Protein AF-A0A0M8Y2G3-F1 (afdb_monomer)

Nearest PDB structures (foldseek):
  7zgm-assembly1_A  TM=3.597E-01  e=1.798E-01  Phocaeicola massiliensis B84634 = Timone 84634 = DSM 17679 = JCM 13223
  6f8z-assembly2_B  TM=2.957E-01  e=1.054E-01  Bacteroides thetaiotaomicron
  5fnz-assembly1_A  TM=2.278E-01  e=4.442E+00  Corynebacterium ammoniagenes
  1n9e-assembly2_C  TM=1.916E-01  e=1.993E+00  Komagataella pastoris
  3pgb-assembly1_A  TM=9.847E-02  e=1.446E+00  Aspergillus nidulans

Sequence (292 aa):
MAVFGGVLTAPPAVAEVPGSAPDEATASRYAEARGEPVLVESATTETDELTANPDGSFTFRQHAQPVRVRRGDDWVPVDLSLERRPDGSFGPKAAPLDVVFSPGGPGSADDAVARVVRGENEVGLGWGRDLPPAVVDGTSLTYPEVLPGVDLKVDVTINGFTEVLVVKTAQAGASAELERIAFRTHAENVRVYDGPGPGGDLMVRNESGTPVFSGDASSMWDSSGGDGENHTEGPADGDRRAQMGVEVGADTVTVLPDQEFLADPDTTYPVVIDPGDLTLDVGHGVMRLRSA

Mean predicted aligned error: 8.87 Å

Foldseek 3Di:
DDDDDDDDDDDPDDPQQDLEDQAPVSQQVSQLVNQAWHWHLVQDDQFWTWIQHNVRDIDIGGHPAGQWDDDPNDTDGFFLFWDQDPVRWIGGPGANWTKTADQFDPPQLPPFRIWIDDDQKIKGWGQNDGFAGWDGDTQKTWGPPPDPQKIWMWGQDNFGIFIKIWRFDLVSLPDPCQQKGKIFMDIDQKFWDFDDDPAGKIFIAGPVRHTFWIWDFKKKWAPQDDVPDDCQVHHHPPIDMDTWHWDDDRGIIMTGDDSCQSNPPPGHDGMMTGNTDGGTCPPPPPPPPPDD

Solvent-accessible surface area (backbone atoms only — not comparable to full-atom values): 15819 Å² total; per-residue (Å²): 138,86,84,84,83,79,81,81,78,77,78,78,80,76,78,77,76,63,63,55,23,73,37,64,74,56,8,36,54,36,2,49,76,69,68,42,64,8,35,17,52,74,58,47,55,44,35,34,41,34,28,21,28,46,87,74,50,72,50,78,47,79,49,99,54,72,55,31,33,76,59,88,94,43,81,40,64,57,34,51,46,54,42,77,45,96,91,53,34,32,30,45,76,30,55,83,47,53,40,43,32,50,43,45,28,91,79,33,24,84,39,53,48,35,36,34,41,56,92,83,36,32,42,30,37,17,63,66,46,58,35,42,61,50,46,80,54,65,42,32,37,35,24,60,55,69,43,79,52,23,27,40,36,37,33,58,51,82,58,32,45,42,55,35,36,40,29,54,36,62,77,33,46,70,37,76,70,51,57,57,40,61,33,30,53,36,63,38,69,41,48,78,42,82,33,93,52,94,59,56,13,38,29,27,23,34,87,87,66,46,69,49,27,36,23,51,52,26,35,32,29,31,55,66,23,42,91,90,61,69,56,88,84,44,78,43,70,72,31,53,73,48,75,28,49,65,47,82,55,99,55,32,43,29,38,29,53,51,62,68,60,43,67,36,89,87,56,33,62,44,31,37,41,30,71,40,42,60,34,53,48,73,75,75,75,76,77,73,77,75,76,129

Secondary structure (DSSP, 8-state):
--------PPPPPPPPPPSEESSHHHHHHHHHHHTS-EEEGGG--SSEEEEE-TTS-EEEEE-SS--EEEETTEEEE-EEEEEE-TTS-EEEEE-SSEEEE----TTGGGSEEEEEEETTEEEEEE-SSPPPPPEEETTEEEEEEEETTEEEEEEEETTEEEEEEEE-SHHHHT-GGGS-EEEEEEEESEEEEE-SSTT--EEEEETTS-EEEEEPPPEEE-SSSSTT--GGGSPPTT--EEEPEEEE-SSEEEEE--HHHHH-TTPPSSEEEE----EE------------

pLDDT: mean 85.93, std 16.96, range [25.83, 98.62]

Radius of gyration: 25.85 Å; Cα contacts (8 Å, |Δi|>4): 671; chains: 1; bounding box: 77×78×64 Å

Structure (mmCIF, N/CA/C/O backbone):
data_AF-A0A0M8Y2G3-F1
#
_entry.id   AF-A0A0M8Y2G3-F1
#
loop_
_atom_site.group_PDB
_atom_site.id
_atom_site.type_symbol
_atom_site.label_atom_id
_atom_site.label_alt_id
_atom_site.label_comp_id
_atom_site.label_asym_id
_atom_site.label_entity_id
_atom_site.label_seq_id
_atom_site.pdbx_PDB_ins_code
_atom_site.Cartn_x
_atom_site.Cartn_y
_atom_site.Cartn_z
_atom_site.occupancy
_atom_site.B_iso_or_equiv
_atom_site.auth_seq_id
_atom_site.auth_comp_id
_atom_site.auth_asym_id
_atom_site.auth_atom_id
_atom_site.pdbx_PDB_model_num
ATOM 1 N N . MET A 1 1 ? 50.658 -54.592 -37.976 1.00 42.81 1 MET A N 1
ATOM 2 C CA . MET A 1 1 ? 49.437 -53.829 -38.308 1.00 42.81 1 MET A CA 1
ATOM 3 C C . MET A 1 1 ? 49.273 -52.749 -37.256 1.00 42.81 1 MET A C 1
ATOM 5 O O . MET A 1 1 ? 49.019 -53.090 -36.112 1.00 42.81 1 MET A O 1
ATOM 9 N N . ALA A 1 2 ? 49.521 -51.487 -37.606 1.00 42.47 2 ALA A N 1
ATOM 10 C CA . ALA A 1 2 ? 49.304 -50.353 -36.711 1.00 42.47 2 ALA A CA 1
ATOM 11 C C . ALA A 1 2 ? 47.920 -49.762 -37.007 1.00 42.47 2 ALA A C 1
ATOM 13 O O . ALA A 1 2 ? 47.621 -49.444 -38.157 1.00 42.47 2 ALA A O 1
ATOM 14 N N . VAL A 1 3 ? 47.079 -49.681 -35.979 1.00 43.31 3 VAL A N 1
ATOM 15 C CA . VAL A 1 3 ? 45.737 -49.095 -36.037 1.00 43.31 3 VAL A CA 1
ATOM 16 C C . VAL A 1 3 ? 45.876 -47.606 -35.723 1.00 43.31 3 VAL A C 1
ATOM 18 O O . VAL A 1 3 ? 46.328 -47.250 -34.638 1.00 43.31 3 VAL A O 1
ATOM 21 N N . PHE A 1 4 ? 45.516 -46.738 -36.669 1.00 45.66 4 PHE A N 1
ATOM 22 C CA . PHE A 1 4 ? 45.381 -45.301 -36.426 1.00 45.66 4 PHE A CA 1
ATOM 23 C C . PHE A 1 4 ? 44.022 -45.037 -35.769 1.00 45.66 4 PHE A C 1
ATOM 25 O O . PHE A 1 4 ? 42.982 -45.183 -36.407 1.00 45.66 4 PHE A O 1
ATOM 32 N N . GLY A 1 5 ? 44.032 -44.663 -34.489 1.00 45.72 5 GLY A N 1
ATOM 33 C CA . GLY A 1 5 ? 42.861 -44.135 -33.792 1.00 45.72 5 GLY A CA 1
ATOM 34 C C . GLY A 1 5 ? 42.678 -42.659 -34.132 1.00 45.72 5 GLY A C 1
ATOM 35 O O . GLY A 1 5 ? 43.422 -41.816 -33.637 1.00 45.72 5 GLY A O 1
ATOM 36 N N . GLY A 1 6 ? 41.714 -42.349 -34.998 1.00 49.00 6 GLY A N 1
ATOM 37 C CA . GLY A 1 6 ? 41.283 -40.976 -35.248 1.00 49.00 6 GLY A CA 1
ATOM 38 C C . GLY A 1 6 ? 40.447 -40.468 -34.076 1.00 49.00 6 GLY A C 1
ATOM 39 O O . GLY A 1 6 ? 39.395 -41.027 -33.779 1.00 49.00 6 GLY A O 1
ATOM 40 N N . VAL A 1 7 ? 40.914 -39.413 -33.411 1.00 52.84 7 VAL A N 1
ATOM 41 C CA . VAL A 1 7 ? 40.112 -38.661 -32.442 1.00 52.84 7 VAL A CA 1
ATOM 42 C C . VAL A 1 7 ? 39.138 -37.792 -33.235 1.00 52.84 7 VAL A C 1
ATOM 44 O O . VAL A 1 7 ? 39.554 -36.869 -33.931 1.00 52.84 7 VAL A O 1
ATOM 47 N N . LEU A 1 8 ? 37.845 -38.104 -33.157 1.00 50.03 8 LEU A N 1
ATOM 48 C CA . LEU A 1 8 ? 36.783 -37.217 -33.627 1.00 50.03 8 LEU A CA 1
ATOM 49 C C . LEU A 1 8 ? 36.603 -36.107 -32.588 1.00 50.03 8 LEU A C 1
ATOM 51 O O . LEU A 1 8 ? 36.075 -36.345 -31.505 1.00 50.03 8 LEU A O 1
ATOM 55 N N . THR A 1 9 ? 37.059 -34.897 -32.900 1.00 51.81 9 THR A N 1
ATOM 56 C CA . THR A 1 9 ? 36.700 -33.693 -32.144 1.00 51.81 9 THR A CA 1
ATOM 57 C C . THR A 1 9 ? 35.274 -33.289 -32.501 1.00 51.81 9 THR A C 1
ATOM 59 O O . THR A 1 9 ? 34.980 -33.053 -33.674 1.00 51.81 9 THR A O 1
ATOM 62 N N . ALA A 1 10 ? 34.393 -33.217 -31.502 1.00 51.69 10 ALA A N 1
ATOM 63 C CA . ALA A 1 10 ? 33.054 -32.661 -31.667 1.00 51.69 10 ALA A CA 1
ATOM 64 C C . ALA A 1 10 ? 33.145 -31.190 -32.130 1.00 51.69 10 ALA A C 1
ATOM 66 O O . ALA A 1 10 ? 34.036 -30.472 -31.662 1.00 51.69 10 ALA A O 1
ATOM 67 N N . PRO A 1 11 ? 32.270 -30.731 -33.044 1.00 54.91 11 PRO A N 1
ATOM 68 C CA . PRO A 1 11 ? 32.239 -29.329 -33.443 1.00 54.91 11 PRO A CA 1
ATOM 69 C C . PRO A 1 11 ? 31.910 -28.442 -32.229 1.00 54.91 11 PRO A C 1
ATOM 71 O O . PRO A 1 11 ? 31.131 -28.862 -31.369 1.00 54.91 11 PRO A O 1
ATOM 74 N N . PRO A 1 12 ? 32.495 -27.234 -32.131 1.00 52.81 12 PRO A N 1
ATOM 75 C CA . PRO A 1 12 ? 32.154 -26.299 -31.067 1.00 52.81 12 PRO A CA 1
ATOM 76 C C . PRO A 1 12 ? 30.659 -25.972 -31.140 1.00 52.81 12 PRO A C 1
ATOM 78 O O . PRO A 1 12 ? 30.129 -25.744 -32.229 1.00 52.81 12 PRO A O 1
ATOM 81 N N . ALA A 1 13 ? 29.984 -25.963 -29.988 1.00 55.88 13 ALA A N 1
ATOM 82 C CA . ALA A 1 13 ? 28.615 -25.474 -29.892 1.00 55.88 13 ALA A CA 1
ATOM 83 C C . ALA A 1 13 ? 28.573 -24.046 -30.456 1.00 55.88 13 ALA A C 1
ATOM 85 O O . ALA A 1 13 ? 29.345 -23.186 -30.028 1.00 55.88 13 ALA A O 1
ATOM 86 N N . VAL A 1 14 ? 27.726 -23.816 -31.461 1.00 56.75 14 VAL A N 1
ATOM 87 C CA . VAL A 1 14 ? 27.484 -22.473 -31.990 1.00 56.75 14 VAL A CA 1
ATOM 88 C C . VAL A 1 14 ? 26.893 -21.667 -30.839 1.00 56.75 14 VAL A C 1
ATOM 90 O O . VAL A 1 14 ? 25.877 -22.073 -30.281 1.00 56.75 14 VAL A O 1
ATOM 93 N N . ALA A 1 15 ? 27.563 -20.587 -30.437 1.00 66.25 15 ALA A N 1
ATOM 94 C CA . ALA A 1 15 ? 27.030 -19.697 -29.415 1.00 66.25 15 ALA A CA 1
ATOM 95 C C . ALA A 1 15 ? 25.673 -19.173 -29.900 1.00 66.25 15 ALA A C 1
ATOM 97 O O . ALA A 1 15 ? 25.590 -18.615 -30.997 1.00 66.25 15 ALA A O 1
ATOM 98 N N . GLU A 1 16 ? 24.618 -19.407 -29.121 1.00 82.81 16 GLU A N 1
ATOM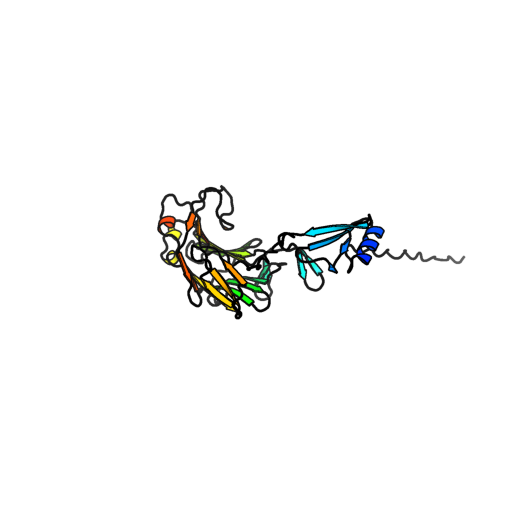 99 C CA . GLU A 1 16 ? 23.290 -18.902 -29.452 1.00 82.81 16 GLU A CA 1
ATOM 100 C C . GLU A 1 16 ? 23.331 -17.375 -29.526 1.00 82.81 16 GLU A C 1
ATOM 102 O O . GLU A 1 16 ? 23.923 -16.706 -28.674 1.00 82.81 16 GLU A O 1
ATOM 107 N N . VAL A 1 17 ? 22.727 -16.822 -30.579 1.00 85.50 17 VAL A N 1
ATOM 108 C CA . VAL A 1 17 ? 22.584 -15.374 -30.724 1.00 85.50 17 VAL A CA 1
ATOM 109 C C . VAL A 1 17 ? 21.726 -14.869 -29.553 1.00 85.50 17 VAL A C 1
ATOM 111 O O . VAL A 1 17 ? 20.658 -15.439 -29.316 1.00 85.50 17 VAL A O 1
ATOM 114 N N . PRO A 1 18 ? 22.150 -13.832 -28.807 1.00 89.69 18 PRO A N 1
ATOM 115 C CA . PRO A 1 18 ? 21.387 -13.311 -27.672 1.00 89.69 18 PRO A CA 1
ATOM 116 C C . PRO A 1 18 ? 19.985 -12.801 -28.042 1.00 89.69 18 PRO A C 1
ATOM 118 O O . PRO A 1 18 ? 19.733 -12.381 -29.174 1.00 89.69 18 PRO A O 1
ATOM 121 N N . GLY A 1 19 ? 19.057 -12.858 -27.080 1.00 91.00 19 GLY A N 1
ATOM 122 C CA . GLY A 1 19 ? 17.691 -12.314 -27.201 1.00 91.00 19 GLY A CA 1
ATOM 123 C C . GLY A 1 19 ? 17.586 -10.817 -26.890 1.00 91.00 19 GLY A C 1
ATOM 124 O O . GLY A 1 19 ? 16.531 -10.218 -27.083 1.00 91.00 19 GLY A O 1
ATOM 125 N N . SER A 1 20 ? 18.683 -10.210 -26.443 1.00 92.56 20 SER A N 1
ATOM 126 C CA . SER A 1 20 ? 18.829 -8.779 -26.196 1.00 92.56 20 SER A CA 1
ATOM 127 C C . SER A 1 20 ? 20.150 -8.266 -26.772 1.00 92.56 20 SER A C 1
ATOM 129 O O . SER A 1 20 ? 21.079 -9.037 -27.035 1.00 92.56 20 SER A O 1
ATOM 131 N N . ALA A 1 21 ? 20.228 -6.962 -27.019 1.00 94.06 21 ALA A N 1
ATOM 132 C CA . ALA A 1 21 ? 21.428 -6.302 -27.511 1.00 94.06 21 ALA A CA 1
ATOM 133 C C . ALA A 1 21 ? 21.541 -4.871 -26.962 1.00 94.06 21 ALA A C 1
ATOM 135 O O . ALA A 1 21 ? 20.518 -4.224 -26.724 1.00 94.06 21 ALA A O 1
ATOM 136 N N . PRO A 1 22 ? 22.769 -4.334 -26.830 1.00 94.00 22 PRO A N 1
ATOM 137 C CA . PRO A 1 22 ? 22.996 -3.021 -26.225 1.00 94.00 22 PRO A CA 1
ATOM 138 C C . PRO A 1 22 ? 22.398 -1.867 -27.040 1.00 94.00 22 PRO A C 1
ATOM 140 O O . PRO A 1 22 ? 22.067 -0.823 -26.484 1.00 94.00 22 PRO A O 1
ATOM 143 N N . ASP A 1 23 ? 22.247 -2.035 -28.354 1.00 96.44 23 ASP A N 1
ATOM 144 C CA . ASP A 1 23 ? 21.808 -0.996 -29.283 1.00 96.44 23 ASP A CA 1
ATOM 145 C C . ASP A 1 23 ? 20.974 -1.569 -30.438 1.00 96.44 23 ASP A C 1
ATOM 147 O O . ASP A 1 23 ? 21.017 -2.766 -30.730 1.00 96.44 23 ASP A O 1
ATOM 151 N N . GLU A 1 24 ? 20.221 -0.692 -31.105 1.00 97.19 24 GLU A N 1
ATOM 152 C CA . GLU A 1 24 ? 19.325 -1.031 -32.218 1.00 97.19 24 GLU A CA 1
ATOM 153 C C . GLU A 1 24 ? 20.052 -1.732 -33.372 1.00 97.19 24 GLU A C 1
ATOM 155 O O . GLU A 1 24 ? 19.547 -2.703 -33.930 1.00 97.19 24 GLU A O 1
ATOM 160 N N . ALA A 1 25 ? 21.262 -1.282 -33.722 1.00 97.56 25 ALA A N 1
ATOM 161 C CA . ALA A 1 25 ? 22.009 -1.832 -34.851 1.00 97.56 25 ALA A CA 1
ATOM 162 C C . ALA A 1 25 ? 22.463 -3.276 -34.589 1.00 97.56 25 ALA A C 1
ATOM 164 O O . ALA A 1 25 ? 22.479 -4.121 -35.490 1.00 97.56 25 ALA A O 1
ATOM 165 N N . THR A 1 26 ? 22.850 -3.577 -33.354 1.00 97.38 26 THR A N 1
ATOM 166 C CA . THR A 1 26 ? 23.205 -4.928 -32.924 1.00 97.38 26 THR A CA 1
ATOM 167 C C . THR A 1 26 ? 21.957 -5.790 -32.763 1.00 97.38 26 THR A C 1
ATOM 169 O O . THR A 1 26 ? 21.965 -6.924 -33.242 1.00 97.38 26 THR A O 1
ATOM 172 N N . ALA A 1 27 ? 20.869 -5.239 -32.216 1.00 97.25 27 ALA A N 1
ATOM 173 C CA . ALA A 1 27 ? 19.586 -5.928 -32.103 1.00 97.25 27 ALA A CA 1
ATOM 174 C C . ALA A 1 27 ? 19.045 -6.368 -33.469 1.00 97.25 27 ALA A C 1
ATOM 176 O O . ALA A 1 27 ? 18.688 -7.531 -33.626 1.00 97.25 27 ALA A O 1
ATOM 177 N N . SER A 1 28 ? 19.066 -5.498 -34.484 1.00 97.94 28 SER A N 1
ATOM 178 C CA . SER A 1 28 ? 18.605 -5.842 -35.837 1.00 97.94 28 SER A CA 1
ATOM 179 C C . SER A 1 28 ? 19.418 -6.970 -36.464 1.00 97.94 28 SER A C 1
ATOM 181 O O . SER A 1 28 ? 18.845 -7.888 -37.044 1.00 97.94 28 SER A O 1
ATOM 183 N N . ARG A 1 29 ? 20.751 -6.954 -36.301 1.00 97.62 29 ARG A N 1
ATOM 184 C CA . ARG A 1 29 ? 21.612 -8.049 -36.785 1.00 97.62 29 ARG A CA 1
ATOM 185 C C . ARG A 1 29 ? 21.299 -9.365 -36.082 1.00 97.62 29 ARG A C 1
ATOM 187 O O . ARG A 1 29 ? 21.322 -10.415 -36.716 1.00 97.62 29 ARG A O 1
ATOM 194 N N . TYR A 1 30 ? 21.028 -9.320 -34.779 1.00 97.31 30 TYR A N 1
ATOM 195 C CA . TYR A 1 30 ? 20.663 -10.509 -34.016 1.00 97.31 30 TYR A CA 1
ATOM 196 C C . TYR A 1 30 ? 19.281 -11.027 -34.414 1.00 97.31 30 TYR A C 1
ATOM 198 O O . TYR A 1 30 ? 19.140 -12.230 -34.617 1.00 97.31 30 TYR A O 1
ATOM 206 N N . ALA A 1 31 ? 18.302 -10.137 -34.592 1.00 97.44 31 ALA A N 1
ATOM 207 C CA . ALA A 1 31 ? 16.944 -10.479 -35.000 1.00 97.44 31 ALA A CA 1
ATOM 208 C C . ALA A 1 31 ? 16.915 -11.129 -36.388 1.00 97.44 31 ALA A C 1
ATOM 210 O O . ALA A 1 31 ? 16.288 -12.173 -36.568 1.00 97.44 31 ALA A O 1
ATOM 211 N N . GLU A 1 32 ? 17.664 -10.574 -37.346 1.00 96.88 32 GLU A N 1
ATOM 212 C CA . GLU A 1 32 ? 17.852 -11.163 -38.675 1.00 96.88 32 GLU A CA 1
ATOM 213 C C . GLU A 1 32 ? 18.515 -12.547 -38.585 1.00 96.88 32 GLU A C 1
ATOM 215 O O . GLU A 1 32 ? 18.038 -13.507 -39.188 1.00 96.88 32 GLU A O 1
ATOM 220 N N . ALA A 1 33 ? 19.589 -12.675 -37.797 1.00 95.50 33 ALA A N 1
ATOM 221 C CA . ALA A 1 33 ? 20.337 -13.924 -37.675 1.00 95.50 33 ALA A CA 1
ATOM 222 C C . ALA A 1 33 ? 19.539 -15.053 -37.000 1.00 95.50 33 ALA A C 1
ATOM 224 O O . ALA A 1 33 ? 19.737 -16.220 -37.342 1.00 95.50 33 ALA A O 1
ATOM 225 N N . ARG A 1 34 ? 18.666 -14.722 -36.040 1.00 94.69 34 ARG A N 1
ATOM 226 C CA . ARG A 1 34 ? 17.892 -15.708 -35.268 1.00 94.69 34 ARG A CA 1
ATOM 227 C C . ARG A 1 34 ? 16.478 -15.950 -35.809 1.00 94.69 34 ARG A C 1
ATOM 229 O O . ARG A 1 34 ? 15.900 -16.988 -35.512 1.00 94.69 34 ARG A O 1
ATOM 236 N N . GLY A 1 35 ? 15.918 -15.022 -36.587 1.00 95.81 35 GLY A N 1
ATOM 237 C CA . GLY A 1 35 ? 14.537 -15.111 -37.077 1.00 95.81 35 GLY A CA 1
ATOM 238 C C . GLY A 1 35 ? 13.465 -14.837 -36.012 1.00 95.81 35 GLY A C 1
ATOM 239 O O . GLY A 1 35 ? 12.309 -15.202 -36.204 1.00 95.81 35 GLY A O 1
ATOM 240 N N . GLU A 1 36 ? 13.824 -14.177 -34.910 1.00 97.00 36 GLU A N 1
ATOM 241 C CA . GLU A 1 36 ? 12.939 -13.815 -33.794 1.00 97.00 36 GLU A CA 1
ATOM 242 C C . GLU A 1 36 ? 13.227 -12.374 -33.332 1.00 97.00 36 GLU A C 1
ATOM 244 O O . GLU A 1 36 ? 14.339 -11.887 -33.551 1.00 97.00 36 GLU A O 1
ATOM 249 N N . PRO A 1 37 ? 12.270 -11.685 -32.682 1.00 97.19 37 PRO A N 1
ATOM 250 C CA . PRO A 1 37 ? 12.501 -10.349 -32.141 1.00 97.19 37 PRO A CA 1
ATOM 251 C C . PRO A 1 37 ? 13.623 -10.303 -31.093 1.00 97.19 37 PRO A C 1
ATOM 253 O O . PRO A 1 37 ? 13.778 -11.230 -30.299 1.00 97.19 37 PRO A O 1
ATOM 256 N N . VAL A 1 38 ? 14.374 -9.199 -31.063 1.00 97.25 38 VAL A N 1
ATOM 257 C CA . VAL A 1 38 ? 15.476 -8.965 -30.112 1.00 97.25 38 VAL A CA 1
ATOM 258 C C . VAL A 1 38 ? 15.271 -7.649 -29.375 1.00 97.25 38 VAL A C 1
ATOM 260 O O . VAL A 1 38 ? 15.036 -6.617 -30.002 1.00 97.25 38 VAL A O 1
ATOM 263 N N . LEU A 1 39 ? 15.382 -7.677 -28.047 1.00 95.06 39 LEU A N 1
ATOM 264 C CA . LEU A 1 39 ? 15.240 -6.502 -27.186 1.00 95.06 39 LEU A CA 1
ATOM 265 C C . LEU A 1 39 ? 16.415 -5.526 -27.355 1.00 95.06 39 LEU A C 1
ATOM 267 O O . LEU A 1 39 ? 17.576 -5.934 -27.362 1.00 95.06 39 LEU A O 1
ATOM 271 N N . VAL A 1 40 ? 16.114 -4.230 -27.427 1.00 96.69 40 VAL A N 1
ATOM 272 C CA . VAL A 1 40 ? 17.102 -3.145 -27.417 1.00 96.69 40 VAL A CA 1
ATOM 273 C C . VAL A 1 40 ? 17.271 -2.633 -25.986 1.00 96.69 40 VAL A C 1
ATOM 275 O O . VAL A 1 40 ? 16.432 -1.892 -25.471 1.00 96.69 40 VAL A O 1
ATOM 278 N N . GLU A 1 41 ? 18.369 -3.000 -25.332 1.00 92.56 41 GLU A N 1
ATOM 279 C CA . GLU A 1 41 ? 18.598 -2.719 -23.907 1.00 92.56 41 GLU A CA 1
ATOM 280 C C . GLU A 1 41 ? 18.715 -1.222 -23.612 1.00 92.56 41 GLU A C 1
ATOM 282 O O . GLU A 1 41 ? 18.143 -0.746 -22.636 1.00 92.56 41 GLU A O 1
ATOM 287 N N . SER A 1 42 ? 19.394 -0.456 -24.473 1.00 92.94 42 SER A N 1
ATOM 288 C CA . SER A 1 42 ? 19.546 0.999 -24.297 1.00 92.94 42 SER A CA 1
ATOM 289 C C . SER A 1 42 ? 18.234 1.781 -24.381 1.00 92.94 42 SER A C 1
ATOM 291 O O . SER A 1 42 ? 18.161 2.889 -23.854 1.00 92.94 42 SER A O 1
ATOM 293 N N . ALA A 1 43 ? 17.210 1.211 -25.017 1.00 92.50 43 ALA A N 1
ATOM 294 C CA . ALA A 1 43 ? 15.873 1.787 -25.126 1.00 92.50 43 ALA A CA 1
ATOM 295 C C . ALA A 1 43 ? 14.869 1.149 -24.148 1.00 92.50 43 ALA A C 1
ATOM 297 O O . ALA A 1 43 ? 13.699 1.524 -24.137 1.00 92.50 43 ALA A O 1
ATOM 298 N N . THR A 1 44 ? 15.311 0.181 -23.339 1.00 92.44 44 THR A N 1
ATOM 299 C CA . THR A 1 44 ? 14.471 -0.494 -22.350 1.00 92.44 44 THR A CA 1
ATOM 300 C C . THR A 1 44 ? 14.455 0.309 -21.054 1.00 92.44 44 THR A C 1
ATOM 302 O O . THR A 1 44 ? 15.502 0.571 -20.459 1.00 92.44 44 THR A O 1
ATOM 305 N N . THR A 1 45 ? 13.259 0.673 -20.599 1.00 93.94 45 THR A N 1
ATOM 306 C CA . THR A 1 45 ? 13.013 1.292 -19.290 1.00 93.94 45 THR A CA 1
ATOM 307 C C . THR A 1 45 ? 12.065 0.410 -18.471 1.00 93.94 45 THR A C 1
ATOM 309 O O . THR A 1 45 ? 11.687 -0.687 -18.898 1.00 93.94 45 THR A O 1
ATOM 312 N N . GLU A 1 46 ? 11.660 0.877 -17.290 1.00 93.38 46 GLU A N 1
ATOM 313 C CA . GLU A 1 46 ? 10.642 0.211 -16.467 1.00 93.38 46 GLU A CA 1
ATOM 314 C C . GLU A 1 46 ? 9.284 0.091 -17.185 1.00 93.38 46 GLU A C 1
ATOM 316 O O . GLU A 1 46 ? 8.534 -0.858 -16.941 1.00 93.38 46 GLU A O 1
ATOM 321 N N . THR A 1 47 ? 8.990 1.023 -18.100 1.00 95.38 47 THR A N 1
ATOM 322 C CA . THR A 1 47 ? 7.703 1.160 -18.802 1.00 95.38 47 THR A CA 1
ATOM 323 C C . THR A 1 47 ? 7.801 1.038 -20.317 1.00 95.38 47 THR A C 1
ATOM 325 O O . THR A 1 47 ? 6.782 0.806 -20.960 1.00 95.38 47 THR A O 1
ATOM 328 N N . ASP A 1 48 ? 8.987 1.177 -20.907 1.00 95.94 48 ASP A N 1
ATOM 329 C CA . ASP A 1 48 ? 9.172 1.210 -22.358 1.00 95.94 48 ASP A CA 1
ATOM 330 C C . ASP A 1 48 ? 10.017 0.030 -22.832 1.00 95.94 48 ASP A C 1
ATOM 332 O O . ASP A 1 48 ? 11.020 -0.337 -22.221 1.00 95.94 48 ASP A O 1
ATOM 336 N N . GLU A 1 49 ? 9.609 -0.589 -23.931 1.00 94.81 49 GLU A N 1
ATOM 337 C CA . GLU A 1 49 ? 10.294 -1.701 -24.582 1.00 94.81 49 GLU A CA 1
ATOM 338 C C . GLU A 1 49 ? 10.436 -1.404 -26.069 1.00 94.81 49 GLU A C 1
ATOM 340 O O . GLU A 1 49 ? 9.459 -1.059 -26.738 1.00 94.81 49 GLU A O 1
ATOM 345 N N . LEU A 1 50 ? 11.638 -1.593 -26.601 1.00 96.12 50 LEU A N 1
ATOM 346 C CA . LEU A 1 50 ? 11.894 -1.546 -28.032 1.00 96.12 50 LEU A CA 1
ATOM 347 C C . LEU A 1 50 ? 12.479 -2.884 -28.469 1.00 96.12 50 LEU A C 1
ATOM 349 O O . LEU A 1 50 ? 13.471 -3.345 -27.909 1.00 96.12 50 LEU A O 1
ATOM 353 N N . THR A 1 51 ? 11.879 -3.501 -29.481 1.00 97.44 51 THR A N 1
ATOM 354 C CA . THR A 1 51 ? 12.361 -4.759 -30.062 1.00 97.44 51 THR A CA 1
ATOM 355 C C . THR A 1 51 ? 12.623 -4.586 -31.552 1.00 97.44 51 THR A C 1
ATOM 357 O O . THR A 1 51 ? 11.817 -3.985 -32.264 1.00 97.44 51 THR A O 1
ATOM 360 N N . ALA A 1 52 ? 13.758 -5.099 -32.023 1.00 98.31 52 ALA A N 1
ATOM 361 C CA . ALA A 1 52 ? 14.066 -5.222 -33.442 1.00 98.31 52 ALA A CA 1
ATOM 362 C C . ALA A 1 52 ? 13.449 -6.518 -33.975 1.00 98.31 52 ALA A C 1
ATOM 364 O O . ALA A 1 52 ? 13.662 -7.583 -33.394 1.00 98.31 52 ALA A O 1
ATOM 365 N N . ASN A 1 53 ? 12.696 -6.440 -35.069 1.00 98.31 53 ASN A N 1
ATOM 366 C CA . ASN A 1 53 ? 12.050 -7.589 -35.693 1.00 98.31 53 ASN A CA 1
ATOM 367 C C . ASN A 1 53 ? 12.916 -8.149 -36.842 1.00 98.31 53 ASN A C 1
ATOM 369 O O . ASN A 1 53 ? 13.648 -7.393 -37.487 1.00 98.31 53 ASN A O 1
ATOM 373 N N . PRO A 1 54 ? 12.806 -9.451 -37.172 1.00 97.62 54 PRO A N 1
ATOM 374 C CA . PRO A 1 54 ? 13.590 -10.069 -38.252 1.00 97.62 54 PRO A CA 1
ATOM 375 C C . PRO A 1 54 ? 13.346 -9.481 -39.647 1.00 97.62 54 PRO A C 1
ATOM 377 O O . PRO A 1 54 ? 14.173 -9.643 -40.538 1.00 97.62 54 PRO A O 1
ATOM 380 N N . ASP A 1 55 ? 12.207 -8.815 -39.855 1.00 96.75 55 ASP A N 1
ATOM 381 C CA . ASP A 1 55 ? 11.845 -8.156 -41.114 1.00 96.75 55 ASP A CA 1
ATOM 382 C C . ASP A 1 55 ? 12.450 -6.744 -41.264 1.00 96.75 55 ASP A C 1
ATOM 384 O O . ASP A 1 55 ? 12.185 -6.055 -42.250 1.00 96.75 55 ASP A O 1
ATOM 388 N N . GLY A 1 56 ? 13.265 -6.314 -40.294 1.00 96.50 56 GLY A N 1
ATOM 389 C CA . GLY A 1 56 ? 13.908 -5.003 -40.258 1.00 96.50 56 GLY A CA 1
ATOM 390 C C . GLY A 1 56 ? 13.039 -3.885 -39.679 1.00 96.50 56 GLY A C 1
ATOM 391 O O . GLY A 1 56 ? 13.495 -2.742 -39.614 1.00 96.50 56 GLY A O 1
ATOM 392 N N . SER A 1 57 ? 11.806 -4.179 -39.256 1.00 98.25 57 SER A N 1
ATOM 393 C CA . SER A 1 57 ? 10.972 -3.236 -38.509 1.00 98.25 57 SER A CA 1
ATOM 394 C C . SER A 1 57 ? 11.316 -3.226 -37.013 1.00 98.25 57 SER A C 1
ATOM 396 O O . SER A 1 57 ? 12.037 -4.091 -36.516 1.00 98.25 57 SER A O 1
ATOM 398 N N . PHE A 1 58 ? 10.776 -2.250 -36.282 1.00 97.94 58 PHE A N 1
ATOM 399 C CA . PHE A 1 58 ? 10.852 -2.191 -34.823 1.00 97.94 58 PHE A CA 1
ATOM 400 C C . PHE A 1 58 ? 9.453 -2.178 -34.214 1.00 97.94 58 PHE A C 1
ATOM 402 O O . PHE A 1 58 ? 8.545 -1.532 -34.745 1.00 97.94 58 PHE A O 1
ATOM 409 N N . THR A 1 59 ? 9.301 -2.835 -33.067 1.00 98.06 59 THR A N 1
ATOM 410 C CA . THR A 1 59 ? 8.095 -2.755 -32.238 1.00 98.06 59 THR A CA 1
ATOM 411 C C . THR A 1 59 ? 8.416 -1.984 -30.966 1.00 98.06 59 THR A C 1
ATOM 413 O O . THR A 1 59 ? 9.266 -2.409 -30.183 1.00 98.06 59 THR A O 1
ATOM 416 N N . PHE A 1 60 ? 7.712 -0.875 -30.745 1.00 97.00 60 PHE A N 1
ATOM 417 C CA . PHE A 1 60 ? 7.760 -0.116 -29.497 1.00 97.00 60 PHE A CA 1
ATOM 418 C C . PHE A 1 60 ? 6.516 -0.417 -28.655 1.00 97.00 60 PHE A C 1
ATOM 420 O O . PHE A 1 60 ? 5.392 -0.322 -29.157 1.00 97.00 60 PHE A O 1
ATOM 427 N N . ARG A 1 61 ? 6.706 -0.774 -27.382 1.00 96.56 61 ARG A N 1
ATOM 428 C CA . ARG A 1 61 ? 5.629 -1.010 -26.414 1.00 96.56 61 ARG A CA 1
ATOM 429 C C . ARG A 1 61 ? 5.837 -0.119 -25.199 1.00 96.56 61 ARG A C 1
ATOM 431 O O . ARG A 1 61 ? 6.905 -0.134 -24.602 1.00 96.56 61 ARG A O 1
ATOM 438 N N . GLN A 1 62 ? 4.785 0.597 -24.824 1.00 96.75 62 GLN A N 1
ATOM 439 C CA . GLN A 1 62 ? 4.744 1.425 -23.627 1.00 96.75 62 GLN A CA 1
ATOM 440 C C . GLN A 1 62 ? 3.675 0.900 -22.669 1.00 96.75 62 GLN A C 1
ATOM 442 O O . GLN A 1 62 ? 2.565 0.561 -23.087 1.00 96.75 62 GLN A O 1
ATOM 447 N N . HIS A 1 63 ? 4.023 0.834 -21.391 1.00 92.81 63 HIS A N 1
ATOM 448 C CA . HIS A 1 63 ? 3.168 0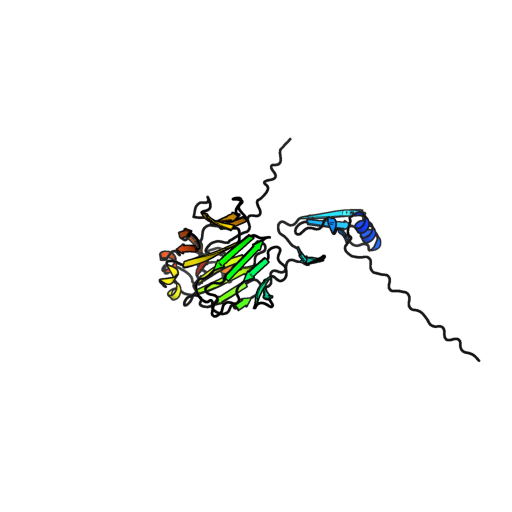.394 -20.299 1.00 92.81 63 HIS A CA 1
ATOM 449 C C . HIS A 1 63 ? 2.744 1.590 -19.440 1.00 92.81 63 HIS A C 1
ATOM 451 O O . HIS A 1 63 ? 3.507 2.535 -19.259 1.00 92.81 63 HIS A O 1
ATOM 457 N N . ALA A 1 64 ? 1.525 1.542 -18.898 1.00 91.56 64 ALA A N 1
ATOM 458 C CA . ALA A 1 64 ? 1.011 2.598 -18.021 1.00 91.56 64 ALA A CA 1
ATOM 459 C C . ALA A 1 64 ? 1.682 2.606 -16.634 1.00 91.56 64 ALA A C 1
ATOM 461 O O . ALA A 1 64 ? 1.711 3.636 -15.969 1.00 91.56 64 ALA A O 1
ATOM 462 N N . GLN A 1 65 ? 2.211 1.459 -16.209 1.00 90.88 65 GLN A N 1
ATOM 463 C CA . GLN A 1 65 ? 2.916 1.257 -14.946 1.00 90.88 65 GLN A CA 1
ATOM 464 C C . GLN A 1 65 ? 4.182 0.426 -15.199 1.00 90.88 65 GLN A C 1
ATOM 466 O O . GLN A 1 65 ? 4.245 -0.271 -16.220 1.00 90.88 65 GLN A O 1
ATOM 471 N N . PRO A 1 66 ? 5.182 0.480 -14.299 1.00 93.44 66 PRO A N 1
ATOM 472 C CA . PRO A 1 66 ? 6.360 -0.373 -14.385 1.00 93.44 66 PRO A CA 1
ATOM 473 C C . PRO A 1 66 ? 5.992 -1.855 -14.535 1.00 93.44 66 PRO A C 1
ATOM 475 O O . PRO A 1 66 ? 5.113 -2.365 -13.851 1.00 93.44 66 PRO A O 1
ATOM 478 N N . VAL A 1 67 ? 6.671 -2.571 -15.426 1.00 95.25 67 VAL A N 1
ATOM 479 C CA . VAL A 1 67 ? 6.516 -4.038 -15.563 1.00 95.25 67 VAL A CA 1
ATOM 480 C C . VAL A 1 67 ? 7.811 -4.788 -15.280 1.00 95.25 67 VAL A C 1
ATOM 482 O O . VAL A 1 67 ? 7.834 -6.016 -15.193 1.00 95.25 67 VAL A O 1
ATOM 485 N N . ARG A 1 68 ? 8.904 -4.041 -15.140 1.00 94.25 68 ARG A N 1
ATOM 486 C CA . ARG A 1 68 ? 10.243 -4.541 -14.871 1.00 94.25 68 ARG A CA 1
ATOM 487 C C . ARG A 1 68 ? 11.021 -3.526 -14.056 1.00 94.25 68 ARG A C 1
ATOM 489 O O . ARG A 1 68 ? 10.751 -2.331 -14.135 1.00 94.25 68 ARG A O 1
ATOM 496 N N . VAL A 1 69 ? 12.004 -4.015 -13.320 1.00 94.12 69 VAL A N 1
ATOM 497 C CA . VAL A 1 69 ? 12.901 -3.203 -12.500 1.00 94.12 69 VAL A CA 1
ATOM 498 C C . VAL A 1 69 ? 14.332 -3.634 -12.728 1.00 94.12 69 VAL A C 1
ATOM 500 O O . VAL A 1 69 ? 14.605 -4.784 -13.088 1.00 94.12 69 VAL A O 1
ATOM 503 N N . ARG A 1 70 ? 15.259 -2.702 -12.525 1.00 89.19 70 ARG A N 1
ATOM 504 C CA . ARG A 1 70 ? 16.677 -2.984 -12.703 1.00 89.19 70 ARG A CA 1
ATOM 505 C C . ARG A 1 70 ? 17.270 -3.564 -11.420 1.00 89.19 70 ARG A C 1
ATOM 507 O O . ARG A 1 70 ? 17.157 -2.969 -10.348 1.00 89.19 70 ARG A O 1
ATOM 514 N N . ARG A 1 71 ? 17.913 -4.728 -11.519 1.00 88.00 71 ARG A N 1
ATOM 515 C CA . ARG A 1 71 ? 18.641 -5.394 -10.430 1.00 88.00 71 ARG A CA 1
ATOM 516 C C . ARG A 1 71 ? 20.084 -5.609 -10.881 1.00 88.00 71 ARG A C 1
ATOM 518 O O . ARG A 1 71 ? 20.379 -6.523 -11.640 1.00 88.00 71 ARG A O 1
ATOM 525 N N . GLY A 1 72 ? 20.984 -4.736 -10.428 1.00 86.88 72 GLY A N 1
ATOM 526 C CA . GLY A 1 72 ? 22.338 -4.683 -10.980 1.00 86.88 72 GLY A CA 1
ATOM 527 C C . GLY A 1 72 ? 22.297 -4.261 -12.449 1.00 86.88 72 GLY A C 1
ATOM 528 O O . GLY A 1 72 ? 21.745 -3.208 -12.768 1.00 86.88 72 GLY A O 1
ATOM 529 N N . ASP A 1 73 ? 22.847 -5.089 -13.335 1.00 84.38 73 ASP A N 1
ATOM 530 C CA . ASP A 1 73 ? 22.830 -4.835 -14.779 1.00 84.38 73 ASP A CA 1
ATOM 531 C C . ASP A 1 73 ? 21.594 -5.415 -15.483 1.00 84.38 73 ASP A C 1
ATOM 533 O O . ASP A 1 73 ? 21.292 -5.001 -16.603 1.00 84.38 73 ASP A O 1
ATOM 537 N N . ASP A 1 74 ? 20.839 -6.285 -14.807 1.00 87.06 74 ASP A N 1
ATOM 538 C CA . ASP A 1 74 ? 19.742 -7.048 -15.395 1.00 87.06 74 ASP A CA 1
ATOM 539 C C . ASP A 1 74 ? 18.374 -6.386 -15.183 1.00 87.06 74 ASP A C 1
ATOM 541 O O . ASP A 1 74 ? 18.088 -5.783 -14.142 1.00 87.06 74 ASP A O 1
ATOM 545 N N . TRP A 1 75 ? 17.490 -6.557 -16.165 1.00 90.62 75 TRP A N 1
ATOM 546 C CA . TRP A 1 75 ? 16.064 -6.278 -16.027 1.00 90.62 75 TRP A CA 1
ATOM 547 C C . TRP A 1 75 ? 15.343 -7.533 -15.549 1.00 90.62 75 TRP A C 1
ATOM 549 O O . TRP A 1 75 ? 15.401 -8.574 -16.202 1.00 90.62 75 TRP A O 1
ATOM 559 N N . VAL A 1 76 ? 14.616 -7.426 -14.441 1.00 94.62 76 VAL A N 1
ATOM 560 C CA . VAL A 1 76 ? 13.761 -8.506 -13.936 1.00 94.62 76 VAL A CA 1
ATOM 561 C C . VAL A 1 76 ? 12.302 -8.056 -13.930 1.00 94.62 76 VAL A C 1
ATOM 563 O O . VAL A 1 76 ? 12.046 -6.866 -13.721 1.00 94.62 76 VAL A O 1
ATOM 566 N N . PRO A 1 77 ? 11.333 -8.959 -14.162 1.00 95.50 77 PRO A N 1
ATOM 567 C CA . PRO A 1 77 ? 9.920 -8.627 -14.017 1.00 95.50 77 PRO A CA 1
ATOM 568 C C . PRO A 1 77 ? 9.613 -8.096 -12.615 1.00 95.50 77 PRO A C 1
ATOM 570 O O . PRO A 1 77 ? 10.243 -8.511 -11.641 1.00 95.50 77 PRO A O 1
ATOM 573 N N . VAL A 1 78 ? 8.629 -7.202 -12.515 1.00 97.00 78 VAL A N 1
ATOM 574 C CA . VAL A 1 78 ? 8.056 -6.833 -11.214 1.00 97.00 78 VAL A CA 1
ATOM 575 C C . VAL A 1 78 ? 7.454 -8.088 -10.569 1.00 97.00 78 VAL A C 1
ATOM 577 O O . VAL A 1 78 ? 6.655 -8.792 -11.183 1.00 97.00 78 VAL A O 1
ATOM 580 N N . ASP A 1 79 ? 7.853 -8.356 -9.330 1.00 97.19 79 ASP A N 1
ATOM 581 C CA . ASP A 1 79 ? 7.363 -9.430 -8.470 1.00 97.19 79 ASP A CA 1
ATOM 582 C C . ASP A 1 79 ? 7.156 -8.843 -7.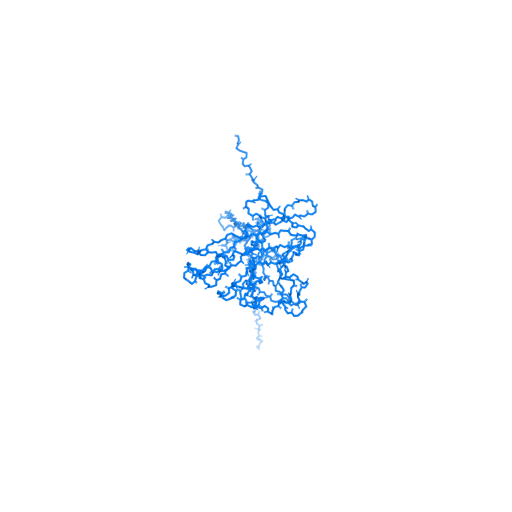072 1.00 97.19 79 ASP A C 1
ATOM 584 O O . ASP A 1 79 ? 8.096 -8.660 -6.293 1.00 97.19 79 ASP A O 1
ATOM 588 N N . LEU A 1 80 ? 5.902 -8.510 -6.779 1.00 97.38 80 LEU A N 1
ATOM 589 C CA . LEU A 1 80 ? 5.511 -7.905 -5.512 1.00 97.38 80 LEU A CA 1
ATOM 590 C C . LEU A 1 80 ? 5.335 -8.939 -4.391 1.00 97.38 80 LEU A C 1
ATOM 592 O O . LEU A 1 80 ? 5.040 -8.555 -3.265 1.00 97.38 80 LEU A O 1
ATOM 596 N N . SER A 1 81 ? 5.512 -10.242 -4.649 1.00 97.81 81 SER A N 1
ATOM 597 C CA . SER A 1 81 ? 5.388 -11.228 -3.574 1.00 97.81 81 SER A CA 1
ATOM 598 C C . SER A 1 81 ? 6.429 -10.971 -2.486 1.00 97.81 81 SER A C 1
ATOM 600 O O . SER A 1 81 ? 7.608 -10.722 -2.766 1.00 97.81 81 SER A O 1
ATOM 602 N N . LEU A 1 82 ? 5.971 -10.998 -1.237 1.00 98.25 82 LEU A N 1
ATOM 603 C CA . LEU A 1 82 ? 6.787 -10.658 -0.088 1.00 98.25 82 LEU A CA 1
ATOM 604 C C . LEU A 1 82 ? 7.738 -11.799 0.255 1.00 98.25 82 LEU A C 1
ATOM 606 O O . LEU A 1 82 ? 7.384 -12.981 0.261 1.00 98.25 82 LEU A O 1
ATOM 610 N N . GLU A 1 83 ? 8.959 -11.424 0.603 1.00 97.62 83 GLU A N 1
ATOM 611 C CA . GLU A 1 83 ? 9.951 -12.317 1.169 1.00 97.62 83 GLU A CA 1
ATOM 612 C C . GLU A 1 83 ? 10.517 -11.743 2.462 1.00 97.62 83 GLU A C 1
ATOM 614 O O . GLU A 1 83 ? 10.592 -10.529 2.664 1.00 97.62 83 GLU A O 1
ATOM 619 N N . ARG A 1 84 ? 10.925 -12.644 3.357 1.00 97.50 84 ARG A N 1
ATOM 620 C CA . ARG A 1 84 ? 11.597 -12.260 4.592 1.00 97.50 84 ARG A CA 1
ATOM 621 C C . ARG A 1 84 ? 13.074 -12.003 4.312 1.00 97.50 84 ARG A C 1
ATOM 623 O O . ARG A 1 84 ? 13.783 -12.891 3.838 1.00 97.50 84 ARG A O 1
ATOM 630 N N . ARG A 1 85 ? 13.541 -10.809 4.656 1.00 96.19 85 ARG A N 1
ATOM 631 C CA . ARG A 1 85 ? 14.921 -10.349 4.487 1.00 96.19 85 ARG A CA 1
ATOM 632 C C . ARG A 1 85 ? 15.830 -10.845 5.624 1.00 96.19 85 ARG A C 1
ATOM 634 O O . ARG A 1 85 ? 15.335 -11.291 6.665 1.00 96.19 85 ARG A O 1
ATOM 641 N N . PRO A 1 86 ? 17.169 -10.781 5.463 1.00 96.19 86 PRO A N 1
ATOM 642 C CA . PRO A 1 86 ? 18.116 -11.241 6.484 1.00 96.19 86 PRO A CA 1
ATOM 643 C C . PRO A 1 86 ? 18.021 -10.510 7.831 1.00 96.19 86 PRO A C 1
ATOM 645 O O . PRO A 1 86 ? 18.299 -11.112 8.866 1.00 96.19 86 PRO A O 1
ATOM 648 N N . ASP A 1 87 ? 17.617 -9.237 7.823 1.00 92.88 87 ASP A N 1
ATOM 649 C CA . ASP A 1 87 ? 17.363 -8.431 9.027 1.00 92.88 87 ASP A CA 1
ATOM 650 C C . ASP A 1 87 ? 16.028 -8.777 9.715 1.00 92.88 87 ASP A C 1
ATOM 652 O O . ASP A 1 87 ? 15.748 -8.317 10.818 1.00 92.88 87 ASP A O 1
ATOM 656 N N . GLY A 1 88 ? 15.227 -9.641 9.091 1.00 94.88 88 GLY A N 1
ATOM 657 C CA . GLY A 1 88 ? 13.947 -10.114 9.586 1.00 94.88 88 GLY A CA 1
ATOM 658 C C . GLY A 1 88 ? 12.739 -9.305 9.133 1.00 94.88 88 GLY A C 1
ATOM 659 O O . GLY A 1 88 ? 11.628 -9.776 9.378 1.00 94.88 88 GLY A O 1
ATOM 660 N N . SER A 1 89 ? 12.943 -8.169 8.462 1.00 96.88 89 SER A N 1
ATOM 661 C CA . SER A 1 89 ? 11.877 -7.410 7.804 1.00 96.88 89 SER A CA 1
ATOM 662 C C . SER A 1 89 ? 11.308 -8.166 6.602 1.00 96.88 89 SER A C 1
ATOM 664 O O . SER A 1 89 ? 11.880 -9.160 6.144 1.00 96.88 89 SER A O 1
ATOM 666 N N . PHE A 1 90 ? 10.178 -7.703 6.082 1.00 98.19 90 PHE A N 1
ATOM 667 C CA . PHE A 1 90 ? 9.609 -8.196 4.832 1.00 98.19 90 PHE A CA 1
ATOM 668 C C . PHE A 1 90 ? 9.679 -7.120 3.753 1.00 98.19 90 PHE A C 1
ATOM 670 O O . PHE A 1 90 ? 9.582 -5.931 4.044 1.00 98.19 90 PHE A O 1
ATOM 677 N N . GLY A 1 91 ? 9.820 -7.538 2.501 1.00 97.38 91 GLY A N 1
ATOM 678 C CA . GLY A 1 91 ? 9.684 -6.649 1.351 1.00 97.38 91 GLY A CA 1
ATOM 679 C C . GLY A 1 91 ? 9.465 -7.428 0.055 1.00 97.38 91 GLY A C 1
ATOM 680 O O . GLY A 1 91 ? 9.616 -8.653 0.051 1.00 97.38 91 GLY A O 1
ATOM 681 N N . PRO A 1 92 ? 9.097 -6.747 -1.040 1.00 97.38 92 PRO A N 1
ATOM 682 C CA . PRO A 1 92 ? 8.844 -7.388 -2.325 1.00 97.38 92 PRO A CA 1
ATOM 683 C C . PRO A 1 92 ? 10.143 -7.908 -2.954 1.00 97.38 92 PRO A C 1
ATOM 685 O O . PRO A 1 92 ? 11.191 -7.255 -2.875 1.00 97.38 92 PRO A O 1
ATOM 688 N N . LYS A 1 93 ? 10.066 -9.042 -3.658 1.00 96.56 93 LYS A N 1
ATOM 689 C CA . LYS A 1 93 ? 11.203 -9.616 -4.404 1.00 96.56 93 LYS A CA 1
ATOM 690 C C . LYS A 1 93 ? 11.745 -8.667 -5.478 1.00 96.56 93 LYS A C 1
ATOM 692 O O . LYS A 1 93 ? 12.962 -8.496 -5.621 1.00 96.56 93 LYS A O 1
ATOM 697 N N . ALA A 1 94 ? 10.856 -8.014 -6.225 1.00 96.06 94 ALA A N 1
ATOM 698 C CA . ALA A 1 94 ? 11.183 -7.078 -7.296 1.00 96.06 94 ALA A CA 1
ATOM 699 C C . ALA A 1 94 ? 10.120 -5.975 -7.427 1.00 96.06 94 ALA A C 1
ATOM 701 O O . ALA A 1 94 ? 9.081 -6.172 -8.047 1.00 96.06 94 ALA A O 1
ATOM 702 N N . ALA A 1 95 ? 10.401 -4.790 -6.884 1.00 94.38 95 ALA A N 1
ATOM 703 C CA . ALA A 1 95 ? 9.530 -3.617 -6.968 1.00 94.38 95 ALA A CA 1
ATOM 704 C C . ALA A 1 95 ? 10.328 -2.358 -7.351 1.00 94.38 95 ALA A C 1
ATOM 706 O O . ALA A 1 95 ? 11.538 -2.311 -7.083 1.00 94.38 95 ALA A O 1
ATOM 707 N N . PRO A 1 96 ? 9.685 -1.369 -8.008 1.00 91.19 96 PRO A N 1
ATOM 708 C CA . PRO A 1 96 ? 10.338 -0.119 -8.411 1.00 91.19 96 PRO A CA 1
ATOM 709 C C . PRO A 1 96 ? 10.639 0.786 -7.210 1.00 91.19 96 PRO A C 1
ATOM 711 O O . PRO A 1 96 ? 11.581 1.575 -7.246 1.00 91.19 96 PRO A O 1
ATOM 714 N N . LEU A 1 97 ? 9.867 0.643 -6.131 1.00 89.94 97 LEU A N 1
ATOM 715 C CA . LEU A 1 97 ? 10.098 1.297 -4.849 1.00 89.94 97 LEU A CA 1
ATOM 716 C C . LEU A 1 97 ? 10.534 0.264 -3.813 1.00 89.94 97 LEU A C 1
ATOM 718 O O . LEU A 1 97 ? 10.076 -0.881 -3.836 1.00 89.94 97 LEU A O 1
ATOM 722 N N . ASP A 1 98 ? 11.422 0.667 -2.905 1.00 91.75 98 ASP A N 1
ATOM 723 C CA . ASP A 1 98 ? 11.799 -0.188 -1.784 1.00 91.75 98 ASP A CA 1
ATOM 724 C C . ASP A 1 98 ? 10.767 -0.029 -0.669 1.00 91.75 98 ASP A C 1
ATOM 726 O O . ASP A 1 98 ? 10.679 1.016 -0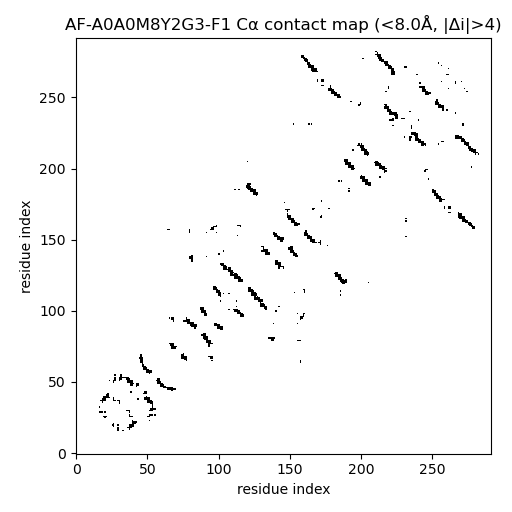.028 1.00 91.75 98 ASP A O 1
ATOM 730 N N . VAL A 1 99 ? 9.958 -1.068 -0.487 1.00 94.88 99 VAL A N 1
ATOM 731 C CA . VAL A 1 99 ? 8.933 -1.156 0.552 1.00 94.88 99 VAL A CA 1
ATOM 732 C C . VAL A 1 99 ? 9.418 -2.128 1.613 1.00 94.88 99 VAL A C 1
ATOM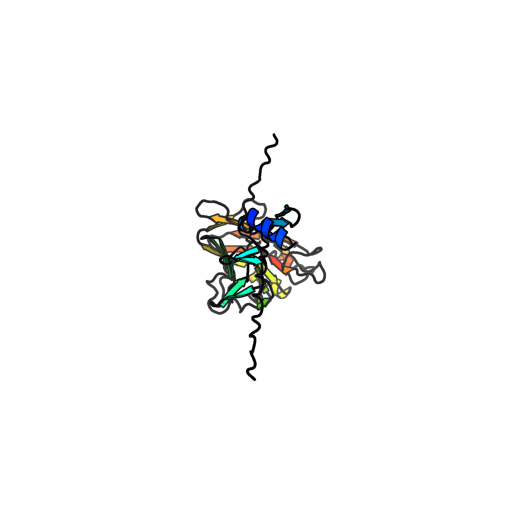 734 O O . VAL A 1 99 ? 9.874 -3.232 1.300 1.00 94.88 99 VAL A O 1
ATOM 737 N N . VAL A 1 100 ? 9.334 -1.710 2.872 1.00 96.56 100 VAL A N 1
ATOM 738 C CA . VAL A 1 100 ? 9.773 -2.504 4.017 1.00 96.56 100 VAL A CA 1
ATOM 739 C C . VAL A 1 100 ? 8.645 -2.588 5.028 1.00 96.56 100 VAL A C 1
ATOM 741 O O . VAL A 1 100 ? 8.129 -1.564 5.471 1.00 96.56 100 VAL A O 1
ATOM 744 N N . PHE A 1 101 ? 8.317 -3.809 5.432 1.00 97.62 101 PHE A N 1
ATOM 745 C CA . PHE A 1 101 ? 7.365 -4.078 6.497 1.00 97.62 101 PHE A CA 1
ATOM 746 C C . PHE A 1 101 ? 8.045 -4.699 7.716 1.00 97.62 101 PHE A C 1
ATOM 748 O O . PHE A 1 101 ? 8.955 -5.532 7.601 1.00 97.62 101 PHE A O 1
ATOM 755 N N . SER A 1 102 ? 7.574 -4.306 8.896 1.00 97.31 102 SER A N 1
ATOM 756 C CA . SER A 1 102 ? 8.000 -4.869 10.172 1.00 97.31 102 SER A CA 1
ATOM 757 C C . SER A 1 102 ? 7.574 -6.338 10.299 1.00 97.31 102 SER A C 1
ATOM 759 O O . SER A 1 102 ? 6.498 -6.723 9.850 1.00 97.31 102 SER A O 1
ATOM 761 N N . PRO A 1 103 ? 8.367 -7.209 10.942 1.00 96.19 103 PRO A N 1
ATOM 762 C CA . PRO A 1 103 ? 7.877 -8.532 11.321 1.00 96.19 103 PRO A CA 1
ATOM 763 C C . PRO A 1 103 ? 6.893 -8.497 12.504 1.00 96.19 103 PRO A C 1
ATOM 765 O O . PRO A 1 103 ? 6.304 -9.530 12.836 1.00 96.19 103 PRO A O 1
ATOM 768 N N . GLY A 1 104 ? 6.747 -7.340 13.159 1.00 95.88 104 GLY A N 1
ATOM 769 C CA . GLY A 1 104 ? 6.108 -7.204 14.461 1.00 95.88 104 GLY A CA 1
ATOM 770 C C . GLY A 1 104 ? 6.913 -7.867 15.583 1.00 95.88 104 GLY A C 1
ATOM 771 O O . GLY A 1 104 ? 8.091 -8.200 15.436 1.00 95.88 104 GLY A O 1
ATOM 772 N N . GLY A 1 105 ? 6.262 -8.078 16.723 1.00 94.62 105 GLY A N 1
ATOM 773 C CA . GLY A 1 105 ? 6.842 -8.663 17.929 1.00 94.62 105 GLY A CA 1
ATOM 774 C C . GLY A 1 105 ? 7.264 -7.630 18.985 1.00 94.62 105 GLY A C 1
ATOM 775 O O . GLY A 1 105 ? 7.118 -6.423 18.782 1.00 94.62 105 GLY A O 1
ATOM 776 N N . PRO A 1 106 ? 7.770 -8.097 20.142 1.00 94.12 106 PRO A N 1
ATOM 777 C CA . PRO A 1 106 ? 8.147 -7.220 21.248 1.00 94.12 106 PRO A CA 1
ATOM 778 C C . PRO A 1 106 ? 9.204 -6.181 20.853 1.00 94.12 106 PRO A C 1
ATOM 780 O O . PRO A 1 106 ? 10.230 -6.544 20.277 1.00 94.12 106 PRO A O 1
ATOM 783 N N . GLY A 1 107 ? 8.981 -4.918 21.218 1.00 91.25 107 GLY A N 1
ATOM 784 C CA . GLY A 1 107 ? 9.855 -3.785 20.899 1.00 91.25 107 GLY A CA 1
ATOM 785 C C . GLY A 1 107 ? 9.539 -3.063 19.585 1.00 91.25 107 GLY A C 1
ATOM 786 O O . GLY A 1 107 ? 10.191 -2.066 19.298 1.00 91.25 107 GLY A O 1
ATOM 787 N N . SER A 1 108 ? 8.543 -3.516 18.819 1.00 95.00 108 SER A N 1
ATOM 788 C CA . SER A 1 108 ? 8.146 -2.889 17.547 1.00 95.00 108 SER A CA 1
ATOM 789 C C . SER A 1 108 ? 7.324 -1.605 17.705 1.00 95.00 108 SER A C 1
ATOM 791 O O . SER A 1 108 ? 7.023 -0.952 16.711 1.00 95.00 108 SER A O 1
ATOM 793 N N . ALA A 1 109 ? 6.966 -1.209 18.932 1.00 93.44 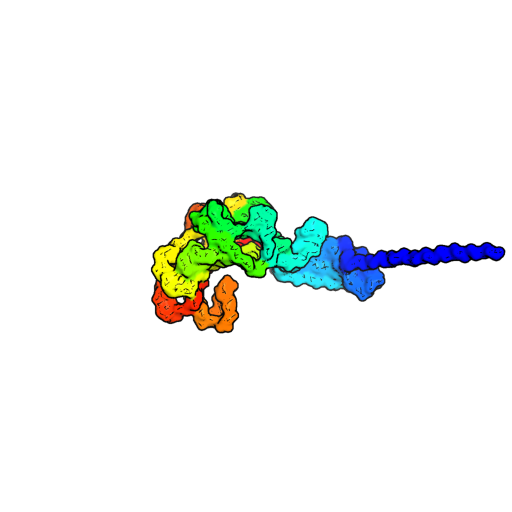109 ALA A N 1
ATOM 794 C CA . ALA A 1 109 ? 6.158 -0.014 19.187 1.00 93.44 109 ALA A CA 1
ATOM 795 C C . ALA A 1 109 ? 6.741 1.295 18.630 1.00 93.44 109 ALA A C 1
ATOM 797 O O . ALA A 1 109 ? 5.976 2.210 18.312 1.00 93.44 109 ALA A O 1
ATOM 798 N N . ASP A 1 110 ? 8.067 1.397 18.549 1.00 90.81 110 ASP A N 1
ATOM 799 C CA . ASP A 1 110 ? 8.768 2.592 18.072 1.00 90.81 110 ASP A CA 1
ATOM 800 C C . ASP A 1 110 ? 9.281 2.453 16.628 1.00 90.81 110 ASP A C 1
ATOM 802 O O . ASP A 1 110 ? 9.779 3.427 16.062 1.00 90.81 110 ASP A O 1
ATOM 806 N N . ASP A 1 111 ? 9.107 1.280 16.016 1.00 92.69 111 ASP A N 1
ATOM 807 C CA . ASP A 1 111 ? 9.473 1.022 14.626 1.00 92.69 111 ASP A CA 1
ATOM 808 C C . ASP A 1 111 ? 8.317 1.370 13.674 1.00 92.69 111 ASP A C 1
ATOM 810 O O . ASP A 1 111 ? 7.134 1.346 14.032 1.00 92.69 111 ASP A O 1
ATOM 814 N N . ALA A 1 112 ? 8.654 1.661 12.416 1.00 93.56 112 ALA A N 1
ATOM 815 C CA . ALA A 1 112 ? 7.653 1.751 11.361 1.00 93.56 112 ALA A CA 1
ATOM 816 C C . ALA A 1 112 ? 7.055 0.359 11.086 1.00 93.56 112 ALA A C 1
ATOM 818 O O . ALA A 1 112 ? 7.784 -0.619 10.915 1.00 93.56 112 ALA A O 1
ATOM 819 N N . VAL A 1 113 ? 5.726 0.273 10.998 1.00 95.56 113 VAL A N 1
ATOM 820 C CA . VAL A 1 113 ? 5.010 -0.915 10.505 1.00 95.56 113 VAL A CA 1
ATOM 821 C C . VAL A 1 113 ? 5.323 -1.133 9.033 1.00 95.56 113 VAL A C 1
ATOM 823 O O . VAL A 1 113 ? 5.594 -2.255 8.609 1.00 95.56 113 VAL A O 1
ATOM 826 N N . ALA A 1 114 ? 5.272 -0.044 8.274 1.00 94.06 114 ALA A N 1
ATOM 827 C CA . ALA A 1 114 ? 5.466 0.005 6.842 1.00 94.06 114 ALA A CA 1
ATOM 828 C C . ALA A 1 114 ? 6.202 1.289 6.493 1.00 94.06 114 ALA A C 1
ATOM 830 O O . ALA A 1 114 ? 5.885 2.348 7.035 1.00 94.06 114 ALA A O 1
ATOM 831 N N . ARG A 1 115 ? 7.176 1.201 5.592 1.00 92.81 115 ARG A N 1
ATOM 832 C CA . ARG A 1 115 ? 7.867 2.364 5.035 1.00 92.81 115 ARG A CA 1
ATOM 833 C C . ARG A 1 115 ? 8.177 2.137 3.563 1.00 92.81 115 ARG A C 1
ATOM 835 O O . ARG A 1 115 ? 8.447 1.010 3.145 1.00 92.81 115 ARG A O 1
ATOM 842 N N . VAL A 1 116 ? 8.146 3.214 2.794 1.00 91.00 116 VAL A N 1
ATOM 843 C CA . VAL A 1 116 ? 8.546 3.255 1.392 1.00 91.00 116 VAL A CA 1
ATOM 844 C C . VAL A 1 116 ? 9.708 4.228 1.236 1.00 91.00 116 VAL A C 1
ATOM 846 O O . VAL A 1 116 ? 9.681 5.352 1.744 1.00 91.00 116 VAL A O 1
ATOM 849 N N . VAL A 1 117 ? 10.740 3.785 0.524 1.00 88.19 117 VAL A N 1
ATOM 850 C CA . VAL A 1 117 ? 11.982 4.528 0.315 1.00 88.19 117 VAL A CA 1
ATOM 851 C C . VAL A 1 117 ? 12.113 4.902 -1.157 1.00 88.19 117 VAL A C 1
ATOM 853 O O . VAL A 1 117 ? 11.995 4.061 -2.054 1.00 88.19 117 VAL A O 1
ATOM 856 N N . ARG A 1 118 ? 12.412 6.180 -1.415 1.00 83.50 118 ARG A N 1
ATOM 857 C CA . ARG A 1 118 ? 12.743 6.695 -2.747 1.00 83.50 118 ARG A CA 1
ATOM 858 C C . ARG A 1 118 ? 1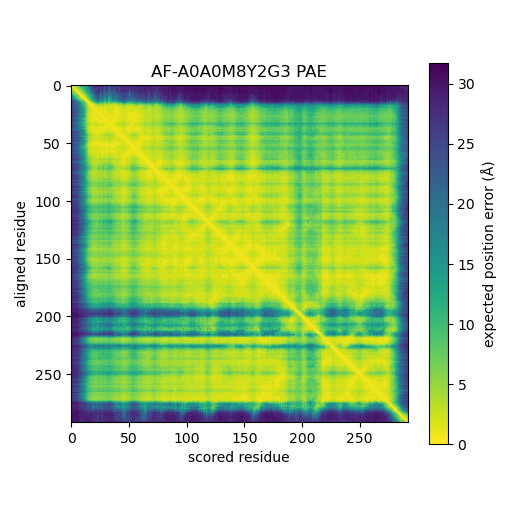3.929 7.649 -2.701 1.00 83.50 118 ARG A C 1
ATOM 860 O O . ARG A 1 118 ? 13.804 8.826 -2.346 1.00 83.50 118 ARG A O 1
ATOM 867 N N . GLY A 1 119 ? 15.075 7.156 -3.166 1.00 84.06 119 GLY A N 1
ATOM 868 C CA . GLY A 1 119 ? 16.335 7.886 -3.060 1.00 84.06 119 GLY A CA 1
ATOM 869 C C . GLY A 1 119 ? 16.685 8.078 -1.588 1.00 84.06 119 GLY A C 1
ATOM 870 O O . GLY A 1 119 ? 16.855 7.100 -0.875 1.00 84.06 119 GLY A O 1
ATOM 871 N N . GLU A 1 120 ? 16.755 9.330 -1.145 1.00 85.50 120 GLU A N 1
ATOM 872 C CA . GLU A 1 120 ? 17.022 9.692 0.256 1.00 85.50 120 GLU A CA 1
ATOM 873 C C . GLU A 1 120 ? 15.740 9.983 1.055 1.00 85.50 120 GLU A C 1
ATOM 875 O O . GLU A 1 120 ? 15.818 10.305 2.235 1.00 85.50 120 GLU A O 1
ATOM 880 N N . ASN A 1 121 ? 14.565 9.928 0.421 1.00 86.00 121 ASN A N 1
ATOM 881 C CA . ASN A 1 121 ? 13.295 10.223 1.080 1.00 86.00 121 ASN A CA 1
ATOM 882 C C . ASN A 1 121 ? 12.656 8.934 1.578 1.00 86.00 121 ASN A C 1
ATOM 884 O O . ASN A 1 121 ? 12.539 7.971 0.814 1.00 86.00 121 ASN A O 1
ATOM 888 N N . GLU A 1 122 ? 12.169 8.965 2.810 1.00 88.50 122 GLU A N 1
ATOM 889 C CA . GLU A 1 122 ? 11.456 7.850 3.412 1.00 88.50 122 GLU A CA 1
ATOM 890 C C . GLU A 1 122 ? 10.170 8.338 4.066 1.00 88.50 122 GLU A C 1
ATOM 892 O O . GLU A 1 122 ? 10.161 9.348 4.771 1.00 88.50 122 GLU A O 1
ATOM 897 N N . VAL A 1 123 ? 9.079 7.619 3.827 1.00 86.94 123 VAL A N 1
ATOM 898 C CA . VAL A 1 123 ? 7.804 7.849 4.504 1.00 86.94 123 VAL A CA 1
ATOM 899 C C . VAL A 1 123 ? 7.210 6.517 4.922 1.00 86.94 123 VAL A C 1
ATOM 901 O O . VAL A 1 123 ? 7.381 5.507 4.242 1.00 86.94 123 VAL A O 1
ATOM 904 N N . GLY A 1 124 ? 6.511 6.505 6.044 1.00 88.69 124 GLY A N 1
ATOM 905 C CA . GLY A 1 124 ? 5.878 5.305 6.545 1.00 88.69 124 GLY A CA 1
ATOM 906 C C . GLY A 1 124 ? 4.884 5.577 7.656 1.00 88.69 124 GLY A C 1
ATOM 907 O O . GLY A 1 124 ? 4.674 6.717 8.079 1.00 88.69 124 GLY A O 1
ATOM 908 N N . LEU A 1 125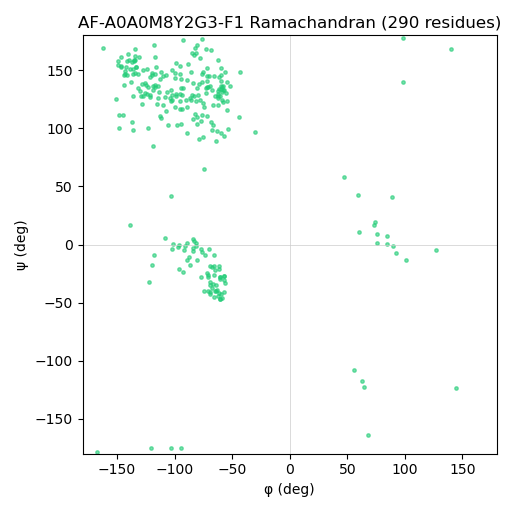 ? 4.319 4.489 8.157 1.00 88.94 125 LEU A N 1
ATOM 909 C CA . LEU A 1 125 ? 3.372 4.481 9.259 1.00 88.94 125 LEU A CA 1
ATOM 910 C C . LEU A 1 125 ? 3.936 3.643 10.413 1.00 88.94 125 LEU A C 1
ATOM 912 O O . LEU A 1 125 ? 4.617 2.640 10.204 1.00 88.94 125 LEU A O 1
ATOM 916 N N . GLY A 1 126 ? 3.638 4.040 11.640 1.00 92.12 126 GLY A N 1
ATOM 917 C CA . GLY A 1 126 ? 3.923 3.321 12.874 1.00 92.12 126 GLY A CA 1
ATOM 918 C C . GLY A 1 126 ? 2.637 3.098 13.667 1.00 92.12 126 GLY A C 1
ATOM 919 O O . GLY A 1 126 ? 1.704 3.896 13.602 1.00 92.12 126 GLY A O 1
ATOM 920 N N . TRP A 1 127 ? 2.586 2.021 14.449 1.00 93.75 127 TRP A N 1
ATOM 921 C CA . TRP A 1 127 ? 1.401 1.674 15.249 1.00 93.75 127 TRP A CA 1
ATOM 922 C C . TRP A 1 127 ? 1.451 2.243 16.672 1.00 93.75 127 TRP A C 1
ATOM 924 O O . TRP A 1 127 ? 0.436 2.437 17.335 1.00 93.75 127 TRP A O 1
ATOM 934 N N . GLY A 1 128 ? 2.656 2.517 17.173 1.00 91.62 128 GLY A N 1
ATOM 935 C CA . GLY A 1 128 ? 2.863 3.081 18.501 1.00 91.62 128 GLY A CA 1
ATOM 936 C C . GLY A 1 128 ? 2.687 2.109 19.667 1.00 91.62 128 GLY A C 1
ATOM 937 O O . GLY A 1 128 ? 2.849 2.526 20.817 1.00 91.62 128 GLY A O 1
ATOM 938 N N . ARG A 1 129 ? 2.385 0.839 19.381 1.00 93.69 129 ARG A N 1
ATOM 939 C CA . ARG A 1 129 ? 2.358 -0.300 20.306 1.00 93.69 129 ARG A CA 1
ATOM 940 C C . ARG A 1 129 ? 3.055 -1.484 19.645 1.00 93.69 129 ARG A C 1
ATOM 942 O O . ARG A 1 129 ? 3.124 -1.536 18.419 1.00 93.69 129 ARG A O 1
ATOM 949 N N . ASP A 1 130 ? 3.520 -2.432 20.451 1.00 96.31 130 ASP A N 1
ATOM 950 C CA . ASP A 1 130 ? 4.097 -3.665 19.921 1.00 96.31 130 ASP A CA 1
ATOM 951 C C . ASP A 1 130 ? 3.061 -4.392 19.065 1.00 96.31 130 ASP A C 1
ATOM 953 O O . ASP A 1 130 ? 1.950 -4.686 19.517 1.00 96.31 130 ASP A O 1
ATOM 957 N N . LEU A 1 131 ? 3.437 -4.672 17.824 1.00 97.12 131 LEU A N 1
ATOM 958 C CA . LEU A 1 131 ? 2.620 -5.437 16.905 1.00 97.12 131 LEU A CA 1
ATOM 959 C C . LEU A 1 131 ? 2.685 -6.929 17.257 1.00 97.12 131 LEU A C 1
ATOM 961 O O . LEU A 1 131 ? 3.736 -7.437 17.665 1.00 97.12 131 LEU A O 1
ATOM 965 N N . PRO A 1 132 ? 1.594 -7.673 17.047 1.00 97.56 132 PRO A N 1
ATOM 966 C CA . PRO A 1 132 ? 1.647 -9.124 17.019 1.00 97.56 132 PRO A CA 1
ATOM 967 C C . PRO A 1 132 ? 2.542 -9.591 15.854 1.00 97.56 132 PRO A C 1
ATOM 969 O O . PRO A 1 132 ? 2.767 -8.834 14.909 1.00 97.56 132 PRO A O 1
ATOM 972 N N . PRO A 1 133 ? 3.083 -10.821 15.887 1.00 95.75 133 PRO A N 1
ATOM 973 C CA . PRO A 1 133 ? 3.839 -11.353 14.758 1.00 95.75 133 PRO A CA 1
ATOM 974 C C . PRO A 1 133 ? 2.999 -11.364 13.477 1.00 95.75 133 PRO A C 1
ATOM 976 O O . PRO A 1 133 ? 1.859 -11.835 13.491 1.00 95.75 133 PRO A O 1
ATOM 979 N N . ALA A 1 134 ? 3.573 -10.876 12.381 1.00 96.62 134 ALA A N 1
ATOM 980 C CA . ALA A 1 134 ? 2.877 -10.789 11.105 1.00 96.62 134 ALA A CA 1
ATOM 981 C C . ALA A 1 134 ? 2.673 -12.166 10.446 1.00 96.62 134 ALA A C 1
ATOM 983 O O . ALA A 1 134 ? 3.542 -13.044 10.499 1.00 96.62 134 ALA A O 1
ATOM 984 N N . VAL A 1 135 ? 1.539 -12.330 9.768 1.00 97.31 135 VAL A N 1
ATOM 985 C CA . VAL A 1 135 ? 1.225 -13.457 8.884 1.00 97.31 135 VAL A CA 1
ATOM 986 C C . VAL A 1 135 ? 1.369 -12.983 7.444 1.00 97.31 135 VAL A C 1
ATOM 988 O O . VAL A 1 135 ? 0.726 -12.015 7.053 1.00 97.31 135 VAL A O 1
ATOM 991 N N . VAL A 1 136 ? 2.216 -13.655 6.667 1.00 97.25 136 VAL A N 1
ATOM 992 C CA . VAL A 1 136 ? 2.465 -13.329 5.256 1.00 97.25 136 VAL A CA 1
ATOM 993 C C . VAL A 1 136 ? 1.548 -14.123 4.337 1.00 97.25 136 VAL A C 1
ATOM 995 O O . VAL A 1 136 ? 1.418 -15.338 4.495 1.00 97.25 136 VAL A O 1
ATOM 998 N N . ASP A 1 137 ? 0.967 -13.440 3.356 1.00 96.44 137 ASP A N 1
ATOM 999 C CA . ASP A 1 137 ? 0.210 -14.053 2.270 1.00 96.44 137 ASP A CA 1
ATOM 1000 C C . ASP A 1 137 ? 0.418 -13.263 0.975 1.00 96.44 137 ASP A C 1
ATOM 1002 O O . ASP A 1 137 ? -0.005 -12.119 0.863 1.00 96.44 137 ASP A O 1
ATOM 1006 N N . GLY A 1 138 ? 1.113 -13.853 -0.001 1.00 96.25 138 GLY A N 1
ATOM 1007 C CA . GLY A 1 138 ? 1.370 -13.209 -1.291 1.00 96.25 138 GLY A CA 1
ATOM 1008 C C . GLY A 1 138 ? 2.056 -11.843 -1.163 1.00 96.25 138 GLY A C 1
ATOM 1009 O O . GLY A 1 138 ? 3.255 -11.771 -0.889 1.00 96.25 138 GLY A O 1
ATOM 1010 N N . THR A 1 139 ? 1.302 -10.776 -1.422 1.00 96.94 139 THR A N 1
ATOM 1011 C CA . THR A 1 139 ? 1.726 -9.365 -1.375 1.00 96.94 139 THR A CA 1
ATOM 1012 C C . THR A 1 139 ? 1.392 -8.677 -0.047 1.00 96.94 139 THR A C 1
ATOM 1014 O O . THR A 1 139 ? 1.700 -7.499 0.120 1.00 96.94 139 THR A O 1
ATOM 1017 N N . SER A 1 140 ? 0.776 -9.386 0.898 1.00 96.69 140 SER A N 1
ATOM 1018 C CA . SER A 1 140 ? 0.230 -8.810 2.124 1.00 96.69 140 SER A CA 1
ATOM 1019 C C . SER A 1 140 ? 0.923 -9.321 3.384 1.00 96.69 140 SER A C 1
ATOM 1021 O O . SER A 1 140 ? 1.380 -10.469 3.461 1.00 96.69 140 SER A O 1
ATOM 1023 N N . LEU A 1 141 ? 0.904 -8.490 4.424 1.00 97.75 141 LEU A N 1
ATOM 1024 C CA . LEU A 1 141 ? 1.075 -8.912 5.810 1.00 97.75 141 LEU A CA 1
ATOM 1025 C C . LEU A 1 141 ? -0.163 -8.565 6.622 1.00 97.75 141 LEU A C 1
ATOM 1027 O O . LEU A 1 141 ? -0.674 -7.451 6.554 1.00 97.75 141 LEU A O 1
ATOM 1031 N N . THR A 1 142 ? -0.593 -9.503 7.456 1.00 98.25 142 THR A N 1
ATOM 1032 C CA . THR A 1 142 ? -1.635 -9.279 8.454 1.00 98.25 142 THR A CA 1
ATOM 1033 C C . THR A 1 142 ? -1.046 -9.397 9.851 1.00 98.25 142 THR A C 1
ATOM 1035 O O . THR A 1 142 ? -0.443 -10.410 10.201 1.00 98.25 142 THR A O 1
ATOM 1038 N N . TYR A 1 143 ? -1.255 -8.371 10.665 1.00 98.31 143 TYR A N 1
ATOM 1039 C CA . TYR A 1 143 ? -0.975 -8.347 12.092 1.00 98.31 143 TYR A CA 1
ATOM 1040 C C . TYR A 1 143 ? -2.295 -8.635 12.823 1.00 98.31 143 TYR A C 1
ATOM 1042 O O . TYR A 1 143 ? -3.165 -7.760 12.882 1.00 98.31 143 TYR A O 1
ATOM 1050 N N . PRO A 1 144 ? -2.497 -9.864 13.327 1.00 98.38 144 PRO A N 1
ATOM 1051 C CA . PRO A 1 144 ? -3.784 -10.263 13.869 1.00 98.38 144 PRO A CA 1
ATOM 1052 C C . PRO A 1 144 ? -3.994 -9.725 15.281 1.00 98.38 144 PRO A C 1
ATOM 1054 O O . PRO A 1 144 ? -3.105 -9.859 16.116 1.00 98.38 144 PRO A O 1
ATOM 1057 N N . GLU A 1 145 ? -5.190 -9.231 15.587 1.00 97.62 145 GLU A N 1
ATOM 1058 C CA . GLU A 1 145 ? -5.551 -8.750 16.928 1.00 97.62 145 GLU A CA 1
ATOM 1059 C C . GLU A 1 145 ? -4.647 -7.596 17.410 1.00 97.62 145 GLU A C 1
ATOM 1061 O O . GLU A 1 145 ? -4.225 -7.557 18.569 1.00 97.62 145 GLU A O 1
ATOM 1066 N N . VAL A 1 146 ? -4.340 -6.635 16.524 1.00 97.25 146 VAL A N 1
ATOM 1067 C CA . VAL A 1 146 ? -3.664 -5.377 16.917 1.00 97.25 146 VAL A CA 1
ATOM 1068 C C . VAL A 1 146 ? -4.485 -4.582 17.931 1.00 97.25 146 VAL A C 1
ATOM 1070 O O . VAL A 1 146 ? -3.923 -3.864 18.762 1.00 97.25 146 VAL A O 1
ATOM 1073 N N . LEU A 1 147 ? -5.807 -4.756 17.876 1.00 96.69 147 LEU A N 1
ATOM 1074 C CA . LEU A 1 147 ? -6.765 -4.510 18.947 1.00 96.69 147 LEU A CA 1
ATOM 1075 C C . LEU A 1 147 ? -7.666 -5.755 19.057 1.00 96.69 147 LEU A C 1
ATOM 1077 O O . LEU A 1 147 ? -7.748 -6.529 18.100 1.00 96.69 147 LEU A O 1
ATOM 1081 N N . PRO A 1 148 ? -8.374 -5.966 20.179 1.00 97.56 148 PRO A N 1
ATOM 1082 C CA . PRO A 1 148 ? -9.300 -7.089 20.305 1.00 97.56 148 PRO A CA 1
ATOM 1083 C C . PRO A 1 148 ? -10.340 -7.129 19.169 1.00 97.56 148 PRO A C 1
ATOM 1085 O O . PRO A 1 148 ? -11.185 -6.244 19.049 1.00 97.56 148 PRO A O 1
ATOM 1088 N N . GLY A 1 149 ? -10.291 -8.177 18.344 1.00 98.31 149 GLY A N 1
ATOM 1089 C CA . GLY A 1 149 ? -11.155 -8.382 17.182 1.00 98.31 149 GLY A CA 1
ATOM 1090 C C . GLY A 1 149 ? -10.861 -7.480 15.978 1.00 98.31 149 GLY A C 1
ATOM 1091 O O . GLY A 1 149 ? -11.722 -7.374 15.102 1.00 98.31 149 GLY A O 1
ATOM 1092 N N . VAL A 1 150 ? -9.686 -6.843 15.926 1.00 98.62 150 VAL A N 1
ATOM 1093 C CA . VAL A 1 150 ? -9.256 -5.962 14.830 1.00 98.62 150 VAL A CA 1
ATOM 1094 C C . VAL A 1 150 ? -7.874 -6.376 14.341 1.00 98.62 150 VAL A C 1
ATOM 1096 O O . VAL A 1 150 ? -6.932 -6.464 15.130 1.00 98.62 150 VAL A O 1
ATOM 1099 N N . ASP A 1 151 ? -7.744 -6.587 13.036 1.00 98.56 151 ASP A N 1
ATOM 1100 C CA . ASP A 1 151 ? -6.457 -6.854 12.389 1.00 98.56 151 ASP A CA 1
ATOM 1101 C C . ASP A 1 151 ? -5.948 -5.602 11.677 1.00 98.56 151 ASP A C 1
ATOM 1103 O O . ASP A 1 151 ? -6.748 -4.813 11.184 1.00 98.56 151 ASP A O 1
ATOM 1107 N N . LEU A 1 152 ? -4.627 -5.445 11.581 1.00 97.81 152 LEU A N 1
ATOM 1108 C CA . LEU A 1 152 ? -3.994 -4.509 10.649 1.00 97.81 152 LEU A CA 1
ATOM 1109 C C . LEU A 1 152 ? -3.471 -5.311 9.467 1.00 97.81 152 LEU A C 1
ATOM 1111 O O . LEU A 1 152 ? -2.694 -6.246 9.657 1.00 97.81 152 LEU A O 1
ATOM 1115 N N . LYS A 1 153 ? -3.875 -4.952 8.255 1.00 97.31 153 LYS A N 1
ATOM 1116 C CA . LYS A 1 153 ? -3.343 -5.524 7.022 1.00 97.31 153 LYS A CA 1
ATOM 1117 C C . LYS A 1 153 ? -2.595 -4.441 6.258 1.00 97.31 153 LYS A C 1
ATOM 1119 O O . LYS A 1 153 ? -3.063 -3.311 6.185 1.00 97.31 153 LYS A O 1
ATOM 1124 N N . VAL A 1 154 ? -1.429 -4.793 5.733 1.00 95.94 154 VAL A N 1
ATOM 1125 C CA . VAL A 1 154 ? -0.657 -3.953 4.817 1.00 95.94 154 VAL A CA 1
ATOM 1126 C C . VAL A 1 154 ? -0.364 -4.736 3.548 1.00 95.94 154 VAL A C 1
ATOM 1128 O O . VAL A 1 154 ? -0.026 -5.921 3.615 1.00 95.94 154 VAL A O 1
ATOM 1131 N N . ASP A 1 155 ? -0.469 -4.075 2.404 1.00 94.75 155 ASP A N 1
ATOM 1132 C CA . ASP A 1 155 ? -0.267 -4.666 1.085 1.00 94.75 155 ASP A CA 1
ATOM 1133 C C . ASP A 1 155 ? 0.789 -3.877 0.324 1.00 94.75 155 ASP A C 1
ATOM 1135 O O . ASP A 1 155 ? 0.789 -2.650 0.338 1.00 94.75 155 ASP A O 1
ATOM 1139 N N . VAL A 1 156 ? 1.707 -4.561 -0.361 1.00 94.69 156 VAL A N 1
ATOM 1140 C CA . VAL A 1 156 ? 2.625 -3.869 -1.270 1.00 94.69 156 VAL A CA 1
ATOM 1141 C C . VAL A 1 156 ? 1.937 -3.577 -2.603 1.00 94.69 156 VAL A C 1
ATOM 1143 O O . VAL A 1 156 ? 1.316 -4.445 -3.215 1.00 94.69 156 VAL A O 1
ATOM 1146 N N . THR A 1 157 ? 2.113 -2.354 -3.095 1.00 91.25 157 THR A N 1
ATOM 1147 C CA . THR A 1 157 ? 1.680 -1.935 -4.427 1.00 91.25 157 THR A CA 1
ATOM 1148 C C . THR A 1 157 ? 2.879 -1.516 -5.262 1.00 91.25 157 THR A C 1
ATOM 1150 O O . THR A 1 157 ? 4.005 -1.376 -4.783 1.00 91.25 157 THR A O 1
ATOM 1153 N N . ILE A 1 158 ? 2.650 -1.270 -6.549 1.00 88.88 158 ILE A N 1
ATOM 1154 C CA . ILE A 1 158 ? 3.711 -0.763 -7.419 1.00 88.88 158 ILE A CA 1
ATOM 1155 C C . ILE A 1 158 ? 4.152 0.666 -7.063 1.00 88.88 158 ILE A C 1
ATOM 1157 O O . ILE A 1 158 ? 5.255 1.072 -7.420 1.00 88.88 158 ILE A O 1
ATOM 1161 N N . ASN A 1 159 ? 3.306 1.404 -6.338 1.00 84.12 159 ASN A N 1
ATOM 1162 C CA . ASN A 1 159 ? 3.518 2.802 -5.967 1.00 84.12 159 ASN A CA 1
ATOM 1163 C C . ASN A 1 159 ? 3.828 2.990 -4.472 1.00 84.12 159 ASN A C 1
ATOM 1165 O O . ASN A 1 159 ? 3.954 4.132 -4.030 1.00 84.12 159 ASN A O 1
ATOM 1169 N N . GLY A 1 160 ? 3.984 1.906 -3.707 1.00 89.62 160 GLY A N 1
ATOM 1170 C CA . GLY A 1 160 ? 4.252 1.954 -2.274 1.00 89.62 160 GLY A CA 1
ATOM 1171 C C . GLY A 1 160 ? 3.562 0.807 -1.551 1.00 89.62 160 GLY A C 1
ATOM 1172 O O . GLY A 1 160 ? 3.771 -0.359 -1.882 1.00 89.62 160 GLY A O 1
ATOM 1173 N N . PHE A 1 161 ? 2.738 1.139 -0.570 1.00 91.12 161 PHE A N 1
ATOM 1174 C CA . PHE A 1 161 ? 1.915 0.183 0.155 1.00 91.12 161 PHE A CA 1
ATOM 1175 C C . PHE A 1 161 ? 0.534 0.783 0.425 1.00 91.12 161 PHE A C 1
ATOM 1177 O O . PHE A 1 161 ? 0.365 1.994 0.298 1.00 91.12 161 PHE A O 1
ATOM 1184 N N . THR A 1 162 ? -0.419 -0.069 0.778 1.00 90.00 162 THR A N 1
ATOM 1185 C CA . THR A 1 162 ? -1.691 0.330 1.388 1.00 90.00 162 THR A CA 1
ATOM 1186 C C . THR A 1 162 ? -1.791 -0.267 2.783 1.00 90.00 162 THR A C 1
ATOM 1188 O O . THR A 1 162 ? -1.087 -1.231 3.119 1.00 90.00 162 THR A O 1
ATOM 1191 N N . GLU A 1 163 ? -2.671 0.295 3.599 1.00 91.62 163 GLU A N 1
ATOM 1192 C CA . GLU A 1 163 ? -2.960 -0.184 4.937 1.00 91.62 163 GLU A CA 1
ATOM 1193 C C . GLU A 1 163 ? -4.458 -0.144 5.210 1.00 91.62 163 GLU A C 1
ATOM 1195 O O . GLU A 1 163 ? -5.146 0.807 4.865 1.00 91.62 163 GLU A O 1
ATOM 1200 N N . VAL A 1 164 ? -4.970 -1.169 5.884 1.00 94.94 164 VAL A N 1
ATOM 1201 C CA . VAL A 1 164 ? -6.354 -1.182 6.355 1.00 94.94 164 VAL A CA 1
ATOM 1202 C C . VAL A 1 164 ? -6.459 -1.852 7.716 1.00 94.94 164 VAL A C 1
ATOM 1204 O O . VAL A 1 164 ? -5.719 -2.787 8.040 1.00 94.94 164 VAL A O 1
ATOM 1207 N N . LEU A 1 165 ? -7.426 -1.409 8.514 1.00 97.25 165 LEU A N 1
ATOM 1208 C CA . LEU A 1 165 ? -7.858 -2.119 9.710 1.00 97.25 165 LEU A CA 1
ATOM 1209 C C . LEU A 1 165 ? -9.120 -2.925 9.402 1.00 97.25 165 LEU A C 1
ATOM 1211 O O . LEU A 1 165 ? -10.101 -2.393 8.891 1.00 97.25 165 LEU A O 1
ATOM 1215 N N . VAL A 1 166 ? -9.111 -4.207 9.754 1.00 98.31 166 VAL A N 1
ATOM 1216 C CA . VAL A 1 166 ? -10.245 -5.117 9.557 1.00 98.31 166 VAL A CA 1
ATOM 1217 C C . VAL A 1 166 ? -10.906 -5.373 10.903 1.00 98.31 166 VAL A C 1
ATOM 1219 O O . VAL A 1 166 ? -10.414 -6.158 11.716 1.00 98.31 166 VAL A O 1
ATOM 1222 N N . VAL A 1 167 ? -12.041 -4.721 11.141 1.00 98.62 167 VAL A N 1
ATOM 1223 C CA . VAL A 1 167 ? -12.872 -4.924 12.329 1.00 98.62 167 VAL A CA 1
ATOM 1224 C C . VAL A 1 167 ? -13.745 -6.148 12.087 1.00 98.62 167 VAL A C 1
ATOM 1226 O O . VAL A 1 167 ? -14.626 -6.139 11.233 1.00 98.62 167 VAL A O 1
ATOM 1229 N N . LYS A 1 168 ? -13.515 -7.233 12.827 1.00 98.56 168 LYS A N 1
ATOM 1230 C CA . LYS A 1 168 ? -14.095 -8.548 12.498 1.00 98.56 168 LYS A CA 1
ATOM 1231 C C . LYS A 1 168 ? -15.563 -8.696 12.867 1.00 98.56 168 LYS A C 1
ATOM 1233 O O . LYS A 1 168 ? -16.256 -9.534 12.300 1.00 98.56 168 LYS A O 1
ATOM 1238 N N . THR A 1 169 ? -16.019 -7.972 13.887 1.00 98.38 169 THR A N 1
ATOM 1239 C CA . THR A 1 169 ? -17.346 -8.176 14.484 1.00 98.38 169 THR A CA 1
ATOM 1240 C C . THR A 1 169 ? -17.917 -6.882 15.046 1.00 98.38 169 THR A C 1
ATOM 1242 O O . THR A 1 169 ? -17.163 -6.007 15.468 1.00 98.38 169 THR A O 1
ATOM 1245 N N . ALA A 1 170 ? -19.244 -6.825 15.186 1.00 97.81 170 ALA A N 1
ATOM 1246 C CA . ALA A 1 170 ? -19.938 -5.732 15.870 1.00 97.81 170 ALA A CA 1
ATOM 1247 C C . ALA A 1 170 ? -19.450 -5.506 17.312 1.00 97.81 170 ALA A C 1
ATOM 1249 O O . ALA A 1 170 ? -19.386 -4.374 17.780 1.00 97.81 170 ALA A O 1
ATOM 1250 N N . GLN A 1 171 ? -19.044 -6.571 18.014 1.00 98.06 171 GLN A N 1
ATOM 1251 C CA . GLN A 1 171 ? -18.464 -6.455 19.355 1.00 98.06 171 GLN A CA 1
ATOM 1252 C C . GLN A 1 171 ? -17.135 -5.686 19.341 1.00 98.06 171 GLN A C 1
ATOM 1254 O O . GLN A 1 171 ? -16.882 -4.907 20.255 1.00 98.06 171 GLN A O 1
ATOM 1259 N N . ALA A 1 172 ? -16.292 -5.914 18.329 1.00 97.94 172 ALA A N 1
ATOM 1260 C CA . ALA A 1 172 ? -15.047 -5.170 18.150 1.00 97.94 172 ALA A CA 1
ATOM 1261 C C . ALA A 1 172 ? -15.325 -3.726 17.705 1.00 97.94 172 ALA A C 1
ATOM 1263 O O . ALA A 1 172 ? -14.712 -2.805 18.236 1.00 97.94 172 ALA A O 1
ATOM 1264 N N . GLY A 1 173 ? -16.308 -3.532 16.815 1.00 97.06 173 GLY A N 1
ATOM 1265 C CA . GLY A 1 173 ? -16.780 -2.219 16.357 1.00 97.06 173 GLY A CA 1
ATOM 1266 C C . GLY A 1 173 ? -17.266 -1.299 17.478 1.00 97.06 173 GLY A C 1
ATOM 1267 O O . GLY A 1 173 ? -17.156 -0.087 17.363 1.00 97.06 173 GLY A O 1
ATOM 1268 N N . ALA A 1 174 ? -17.736 -1.863 18.593 1.00 96.94 174 ALA A N 1
ATOM 1269 C CA . ALA A 1 174 ? -18.155 -1.111 19.774 1.00 96.94 174 ALA A CA 1
ATOM 1270 C C . ALA A 1 174 ? -17.004 -0.736 20.737 1.00 96.94 174 ALA A C 1
ATOM 1272 O O . ALA A 1 174 ? -17.269 -0.235 21.833 1.00 96.94 174 ALA A O 1
ATOM 1273 N N . SER A 1 175 ? -15.739 -1.024 20.399 1.00 96.38 175 SER A N 1
ATOM 1274 C CA . SER A 1 175 ? -14.604 -0.670 21.260 1.00 96.38 175 SER A CA 1
ATOM 1275 C C . SER A 1 175 ? -14.327 0.834 21.243 1.00 96.38 175 SER A C 1
ATOM 1277 O O . SER A 1 175 ? -14.180 1.435 20.183 1.00 96.38 175 SER A O 1
ATOM 1279 N N . ALA A 1 176 ? -14.110 1.418 22.425 1.00 96.12 176 ALA A N 1
ATOM 1280 C CA . ALA A 1 176 ? -13.653 2.804 22.565 1.00 96.12 176 ALA A CA 1
ATOM 1281 C C . ALA A 1 176 ? -12.274 3.054 21.914 1.00 96.12 176 ALA A C 1
ATOM 1283 O O . ALA A 1 176 ? -11.906 4.192 21.638 1.00 96.12 176 ALA A O 1
ATOM 1284 N N . GLU A 1 177 ? -11.496 1.998 21.651 1.00 95.00 177 GLU A N 1
ATOM 1285 C CA . GLU A 1 177 ? -10.216 2.090 20.936 1.00 95.00 177 GLU A CA 1
ATOM 1286 C C . GLU A 1 177 ? -10.396 2.453 19.453 1.00 95.00 177 GLU A C 1
ATOM 1288 O O . GLU A 1 177 ? -9.443 2.917 18.832 1.00 95.00 177 GLU A O 1
ATOM 1293 N N . LEU A 1 178 ? -11.604 2.280 18.901 1.00 95.88 178 LEU A N 1
ATOM 1294 C CA . LEU A 1 178 ? -11.949 2.655 17.529 1.00 95.88 178 LEU A CA 1
ATOM 1295 C C . LEU A 1 178 ? -12.531 4.067 17.411 1.00 95.88 178 LEU A C 1
ATOM 1297 O O . LEU A 1 178 ? -12.755 4.516 16.297 1.00 95.88 178 LEU A O 1
ATOM 1301 N N . GLU A 1 179 ? -12.761 4.793 18.509 1.00 94.94 179 GLU A N 1
ATOM 1302 C CA . GLU A 1 179 ? -13.230 6.189 18.433 1.00 94.94 179 GLU A CA 1
ATOM 1303 C C . GLU A 1 179 ? -12.144 7.126 17.877 1.00 94.94 179 GLU A C 1
ATOM 1305 O O . GLU A 1 179 ? -12.439 8.130 17.226 1.00 94.94 179 GLU A O 1
ATOM 1310 N N . ARG A 1 180 ? -10.875 6.804 18.156 1.00 93.81 180 ARG A N 1
ATOM 1311 C CA . ARG A 1 180 ? -9.688 7.549 17.724 1.00 93.81 180 ARG A CA 1
ATOM 1312 C C . ARG A 1 180 ? -8.518 6.605 17.521 1.00 93.81 180 ARG A C 1
ATOM 1314 O O . ARG A 1 180 ? -7.943 6.115 18.492 1.00 93.81 180 ARG A O 1
ATOM 1321 N N . ILE A 1 181 ? -8.108 6.440 16.271 1.00 92.38 181 ILE A N 1
ATOM 1322 C CA . ILE A 1 181 ? -7.000 5.560 15.907 1.00 92.38 181 ILE A CA 1
ATOM 1323 C C . ILE A 1 181 ? -5.858 6.423 15.393 1.00 92.38 181 ILE A C 1
ATOM 1325 O O . ILE A 1 181 ? -5.966 7.031 14.333 1.00 92.38 181 ILE A O 1
ATOM 1329 N N . ALA A 1 182 ? -4.779 6.503 16.168 1.00 90.06 182 ALA A N 1
ATOM 1330 C CA . ALA A 1 182 ? -3.608 7.299 15.826 1.00 90.06 182 ALA A CA 1
ATOM 1331 C C . ALA A 1 182 ? -2.508 6.414 15.234 1.00 90.06 182 ALA A C 1
ATOM 1333 O O . ALA A 1 182 ? -1.960 5.552 15.922 1.00 90.06 182 ALA A O 1
ATOM 1334 N N . PHE A 1 183 ? -2.142 6.691 13.989 1.00 89.12 183 PHE A N 1
ATOM 1335 C CA . PHE A 1 183 ? -0.959 6.150 13.337 1.00 89.12 183 PHE A CA 1
ATOM 1336 C C . PHE A 1 183 ? 0.196 7.132 13.529 1.00 89.12 183 PHE A C 1
ATOM 1338 O O . PHE A 1 183 ? 0.054 8.324 13.254 1.00 89.12 183 PHE A O 1
ATOM 1345 N N . ARG A 1 184 ? 1.349 6.660 14.014 1.00 89.81 184 ARG A N 1
ATOM 1346 C CA . ARG A 1 184 ? 2.564 7.486 14.046 1.00 89.81 184 ARG A CA 1
ATOM 1347 C C . ARG A 1 184 ? 3.068 7.658 12.619 1.00 89.81 184 ARG A C 1
ATOM 1349 O O . ARG A 1 184 ? 3.142 6.687 11.877 1.00 89.81 184 ARG A O 1
ATOM 1356 N N . THR A 1 185 ? 3.454 8.860 12.232 1.00 86.19 185 THR A N 1
ATOM 1357 C CA . THR A 1 185 ? 4.102 9.080 10.940 1.00 86.19 185 THR A CA 1
ATOM 1358 C C . THR A 1 185 ? 5.588 8.782 11.073 1.00 86.19 185 THR A C 1
ATOM 1360 O O . THR A 1 185 ? 6.257 9.346 11.942 1.00 86.19 185 THR A O 1
ATOM 1363 N N . HIS A 1 186 ? 6.118 7.944 10.192 1.00 87.38 186 HIS A N 1
ATOM 1364 C CA . HIS A 1 186 ? 7.550 7.823 9.967 1.00 87.38 186 HIS A CA 1
ATOM 1365 C C . HIS A 1 186 ? 7.926 8.713 8.778 1.00 87.38 186 HIS A C 1
ATOM 1367 O O . HIS A 1 186 ? 7.283 8.657 7.731 1.00 87.38 186 HIS A O 1
ATOM 1373 N N . ALA A 1 187 ? 8.938 9.558 8.940 1.00 86.69 187 ALA A N 1
ATOM 1374 C CA . ALA A 1 187 ? 9.381 10.457 7.886 1.00 86.69 187 ALA A CA 1
ATOM 1375 C C . ALA A 1 187 ? 10.874 10.762 8.024 1.00 86.69 187 ALA A C 1
ATOM 1377 O O . ALA A 1 187 ? 11.309 11.281 9.054 1.00 86.69 187 ALA A O 1
ATOM 1378 N N . GLU A 1 188 ? 11.634 10.522 6.958 1.00 87.06 188 GLU A N 1
ATOM 1379 C CA . GLU A 1 188 ? 13.009 10.995 6.810 1.00 87.06 188 GLU A CA 1
ATOM 1380 C C . GLU A 1 188 ? 13.117 11.871 5.558 1.00 87.06 188 GLU A C 1
ATOM 1382 O O . GLU A 1 188 ? 12.679 11.499 4.468 1.00 87.06 188 GLU A O 1
ATOM 1387 N N . ASN A 1 189 ? 13.676 13.075 5.723 1.00 83.44 189 ASN A N 1
ATOM 1388 C CA . ASN A 1 189 ? 13.827 14.105 4.678 1.00 83.44 189 ASN A CA 1
ATOM 1389 C C . ASN A 1 189 ? 12.512 14.604 4.039 1.00 83.44 189 ASN A C 1
ATOM 1391 O O . ASN A 1 189 ? 12.519 15.380 3.077 1.00 83.44 189 ASN A O 1
ATOM 1395 N N . VAL A 1 190 ? 11.373 14.231 4.623 1.00 83.62 190 VAL A N 1
ATOM 1396 C CA . VAL A 1 190 ? 10.030 14.652 4.220 1.00 83.62 190 VAL A CA 1
ATOM 1397 C C . VAL A 1 190 ? 9.193 15.067 5.426 1.00 83.62 190 VAL A C 1
ATOM 1399 O O . VAL A 1 190 ? 9.575 14.862 6.578 1.00 83.62 190 VAL A O 1
ATOM 1402 N N . ARG A 1 191 ? 8.044 15.692 5.165 1.00 80.69 191 ARG A N 1
ATOM 1403 C CA . ARG A 1 191 ? 7.030 16.028 6.170 1.00 80.69 191 ARG A CA 1
ATOM 1404 C C . ARG A 1 191 ? 5.633 15.821 5.606 1.00 80.69 191 ARG A C 1
ATOM 1406 O O . ARG A 1 191 ? 5.410 16.078 4.422 1.00 80.69 191 ARG A O 1
ATOM 1413 N N . VAL A 1 192 ? 4.715 15.404 6.469 1.00 77.38 192 VAL A N 1
ATOM 1414 C CA . VAL A 1 192 ? 3.290 15.235 6.164 1.00 77.38 192 VAL A CA 1
ATOM 1415 C C . VAL A 1 192 ? 2.551 16.549 6.441 1.00 77.38 192 VAL A C 1
ATOM 1417 O O . VAL A 1 192 ? 2.872 17.266 7.389 1.00 77.38 192 VAL A O 1
ATOM 1420 N N . TYR A 1 193 ? 1.594 16.881 5.584 1.00 73.94 193 TYR A N 1
ATOM 1421 C CA . TYR A 1 193 ? 0.770 18.084 5.624 1.00 73.94 193 TYR A CA 1
ATOM 1422 C C . TYR A 1 193 ? -0.673 17.736 5.271 1.00 73.94 193 TYR A C 1
ATOM 1424 O O . TYR A 1 193 ? -0.912 16.774 4.541 1.00 73.94 193 TYR A O 1
ATOM 1432 N N . ASP A 1 194 ? -1.602 18.600 5.673 1.00 71.88 194 ASP A N 1
ATOM 1433 C CA . ASP A 1 194 ? -2.934 18.628 5.076 1.00 71.88 194 ASP A CA 1
ATOM 1434 C C . ASP A 1 194 ? -2.838 18.971 3.578 1.00 71.88 194 ASP A C 1
ATOM 1436 O O . ASP A 1 194 ? -2.155 19.918 3.153 1.00 71.88 194 ASP A O 1
ATOM 1440 N N . GLY A 1 195 ? -3.532 18.180 2.776 1.00 65.44 195 GLY A N 1
ATOM 1441 C CA . GLY A 1 195 ? -3.740 18.350 1.351 1.00 65.44 195 GLY A CA 1
ATOM 1442 C C . GLY A 1 195 ? -4.918 19.286 1.043 1.00 65.44 195 GLY A C 1
ATOM 1443 O O . GLY A 1 195 ? -5.719 19.628 1.912 1.00 65.44 195 GLY A O 1
ATOM 1444 N N . PRO A 1 196 ? -5.019 19.772 -0.206 1.00 62.06 196 PRO A N 1
ATOM 1445 C CA . PRO A 1 196 ? -6.013 20.772 -0.590 1.00 62.06 196 PRO A CA 1
ATOM 1446 C C . PRO A 1 196 ? -7.405 20.209 -0.941 1.00 62.06 196 PRO A C 1
ATOM 1448 O O . PRO A 1 196 ? -8.284 21.008 -1.279 1.00 62.06 196 PRO A O 1
ATOM 1451 N N . GLY A 1 197 ? -7.613 18.888 -0.945 1.00 58.19 197 GLY A N 1
ATOM 1452 C CA . GLY A 1 197 ? -8.876 18.288 -1.375 1.00 58.19 197 GLY A CA 1
ATOM 1453 C C . GLY A 1 197 ? -9.976 18.247 -0.306 1.00 58.19 197 GLY A C 1
ATOM 1454 O O . GLY A 1 197 ? -9.737 18.466 0.886 1.00 58.19 197 GLY A O 1
ATOM 1455 N N . PRO A 1 198 ? -11.233 18.045 -0.738 1.00 46.94 198 PRO A N 1
ATOM 1456 C CA . PRO A 1 198 ? -12.377 17.977 0.157 1.00 46.94 198 PRO A CA 1
ATOM 1457 C C . PRO A 1 198 ? -12.348 16.671 0.962 1.00 46.94 198 PRO A C 1
ATOM 1459 O O . PRO A 1 198 ? -12.603 15.610 0.409 1.00 46.94 198 PRO A O 1
ATOM 1462 N N . GLY A 1 199 ? -12.101 16.764 2.270 1.00 53.34 199 GLY A N 1
ATOM 1463 C CA . GLY A 1 199 ? -12.117 15.602 3.173 1.00 53.34 199 GLY A CA 1
ATOM 1464 C C . GLY A 1 199 ? -10.858 15.422 4.019 1.00 53.34 199 GLY A C 1
ATOM 1465 O O . GLY A 1 199 ? -10.866 14.574 4.900 1.00 53.34 199 GLY A O 1
ATOM 1466 N N . GLY A 1 200 ? -9.827 16.250 3.818 1.00 57.38 200 GLY A N 1
ATOM 1467 C CA . GLY A 1 200 ? -8.586 16.145 4.591 1.00 57.38 200 GLY A CA 1
ATOM 1468 C C . GLY A 1 200 ? -7.564 15.201 3.965 1.00 57.38 200 GLY A C 1
ATOM 1469 O O . GLY A 1 200 ? -6.917 14.459 4.695 1.00 57.38 200 GLY A O 1
ATOM 1470 N N . ASP A 1 201 ? -7.426 15.244 2.632 1.00 68.50 201 ASP A N 1
ATOM 1471 C CA . ASP A 1 201 ? -6.346 14.579 1.893 1.00 68.50 201 ASP A CA 1
ATOM 1472 C C . ASP A 1 201 ? -5.000 14.779 2.597 1.00 68.50 201 ASP A C 1
ATOM 1474 O O . ASP A 1 201 ? -4.743 15.832 3.185 1.00 68.50 201 ASP A O 1
ATOM 1478 N N . LEU A 1 202 ? -4.099 13.812 2.483 1.00 71.31 202 LEU A N 1
ATOM 1479 C CA . LEU A 1 202 ? -2.746 13.924 3.018 1.00 71.31 202 LEU A CA 1
ATOM 1480 C C . LEU A 1 202 ? -1.778 14.300 1.904 1.00 71.31 202 LEU A C 1
ATOM 1482 O O . LEU A 1 202 ? -1.886 13.834 0.771 1.00 71.31 202 LEU A O 1
ATOM 1486 N N . MET A 1 203 ? -0.789 15.133 2.217 1.00 74.75 203 MET A N 1
ATOM 1487 C CA . MET A 1 203 ? 0.271 15.467 1.276 1.00 74.75 203 MET A CA 1
ATOM 1488 C C . MET A 1 203 ? 1.635 15.438 1.948 1.00 74.75 203 MET A C 1
ATOM 1490 O O . MET A 1 203 ? 1.875 16.111 2.945 1.00 74.75 203 MET A O 1
ATOM 1494 N N . VAL A 1 204 ? 2.572 14.706 1.362 1.00 73.12 204 VAL A N 1
ATOM 1495 C CA . VAL A 1 204 ? 3.942 14.591 1.856 1.00 73.12 204 VAL A CA 1
ATOM 1496 C C . VAL A 1 204 ? 4.844 15.431 0.972 1.00 73.12 204 VAL A C 1
ATOM 1498 O O . VAL A 1 204 ? 4.856 15.253 -0.245 1.00 73.12 204 VAL A O 1
ATOM 1501 N N . ARG A 1 205 ? 5.618 16.346 1.558 1.00 79.75 205 ARG A N 1
ATOM 1502 C CA . ARG A 1 205 ? 6.593 17.169 0.824 1.00 79.75 205 ARG A CA 1
ATOM 1503 C C . ARG A 1 205 ? 8.008 16.945 1.336 1.00 79.75 205 ARG A C 1
ATOM 1505 O O . ARG A 1 205 ? 8.210 16.756 2.532 1.00 79.75 205 ARG A O 1
ATOM 1512 N N . ASN A 1 206 ? 8.983 17.052 0.440 1.00 75.38 206 ASN A N 1
ATOM 1513 C CA . ASN A 1 206 ? 10.396 17.138 0.812 1.00 75.38 206 ASN A CA 1
ATOM 1514 C C . ASN A 1 206 ? 10.765 18.537 1.345 1.00 75.38 206 ASN A C 1
ATOM 1516 O O . ASN A 1 206 ? 9.954 19.467 1.314 1.00 75.38 206 ASN A O 1
ATOM 1520 N N . GLU A 1 207 ? 12.017 18.720 1.776 1.00 78.88 207 GLU A N 1
ATOM 1521 C CA . GLU A 1 207 ? 12.524 20.012 2.277 1.00 78.88 207 GLU A CA 1
ATOM 1522 C C . GLU A 1 207 ? 12.382 21.175 1.279 1.00 78.88 207 GLU A C 1
ATOM 1524 O O . GLU A 1 207 ? 12.251 22.332 1.678 1.00 78.88 207 GLU A O 1
ATOM 1529 N N . SER A 1 208 ? 12.362 20.880 -0.024 1.00 77.50 208 SER A N 1
ATOM 1530 C CA . SER A 1 208 ? 12.161 21.876 -1.087 1.00 77.50 208 SER A CA 1
ATOM 1531 C C . SER A 1 208 ? 10.685 22.241 -1.307 1.00 77.50 208 SER A C 1
ATOM 1533 O O . SER A 1 208 ? 10.372 23.023 -2.203 1.00 77.50 208 SER A O 1
ATOM 1535 N N . GLY A 1 209 ? 9.762 21.666 -0.528 1.00 76.12 209 GLY A N 1
ATOM 1536 C CA . GLY A 1 209 ? 8.318 21.865 -0.653 1.00 76.12 209 GLY A CA 1
ATOM 1537 C C . GLY A 1 209 ? 7.676 21.115 -1.825 1.00 76.12 209 GLY A C 1
ATOM 1538 O O . GLY A 1 209 ? 6.501 21.343 -2.121 1.00 76.12 209 GLY A O 1
ATOM 1539 N N . THR A 1 210 ? 8.425 20.234 -2.495 1.00 74.06 210 THR A N 1
ATOM 1540 C CA . THR A 1 210 ? 7.921 19.431 -3.617 1.00 74.06 210 THR A CA 1
ATOM 1541 C C . THR A 1 210 ? 7.118 18.252 -3.068 1.00 74.06 210 THR A C 1
ATOM 1543 O O . THR A 1 210 ? 7.647 17.555 -2.199 1.00 74.06 210 THR A O 1
ATOM 1546 N N . PRO A 1 211 ? 5.875 18.023 -3.533 1.00 71.31 211 PRO A N 1
ATOM 1547 C CA . PRO A 1 211 ? 5.124 16.822 -3.188 1.00 71.31 211 PRO A CA 1
ATOM 1548 C C . PRO A 1 211 ? 5.895 15.563 -3.601 1.00 71.31 211 PRO A C 1
ATOM 1550 O O . PRO A 1 211 ? 6.496 15.521 -4.674 1.00 71.31 211 PRO A O 1
ATOM 1553 N N . VAL A 1 212 ? 5.913 14.566 -2.725 1.00 60.22 212 VAL A N 1
ATOM 1554 C CA . VAL A 1 212 ? 6.557 13.263 -2.950 1.00 60.22 212 VAL A CA 1
ATOM 1555 C C . VAL A 1 212 ? 5.542 12.130 -2.811 1.00 60.22 212 VAL A C 1
ATOM 1557 O O . VAL A 1 212 ? 5.658 11.138 -3.524 1.00 60.22 212 VAL A O 1
ATOM 1560 N N . PHE A 1 213 ? 4.539 12.308 -1.942 1.00 61.75 213 PHE A N 1
ATOM 1561 C CA . PHE A 1 213 ? 3.400 11.404 -1.774 1.00 61.75 213 PHE A CA 1
ATOM 1562 C C . PHE A 1 213 ? 2.107 12.193 -1.525 1.00 61.75 213 PHE A C 1
ATOM 1564 O O . PHE A 1 213 ? 2.153 13.332 -1.047 1.00 61.75 213 PHE A O 1
ATOM 1571 N N . SER A 1 214 ? 0.967 11.572 -1.805 1.00 65.50 214 SER A N 1
ATOM 1572 C CA . SER A 1 214 ? -0.375 12.057 -1.473 1.00 65.50 214 SER A CA 1
ATOM 1573 C C . SER A 1 214 ? -1.278 10.899 -1.061 1.00 65.50 214 SER A C 1
ATOM 1575 O O . SER A 1 214 ? -1.067 9.779 -1.525 1.00 65.50 214 SER A O 1
ATOM 1577 N N . GLY A 1 215 ? -2.285 11.177 -0.235 1.00 62.59 215 GLY A N 1
ATOM 1578 C CA . GLY A 1 215 ? -3.321 10.208 0.113 1.00 62.59 215 GLY A CA 1
ATOM 1579 C C . GLY A 1 215 ? -4.723 10.794 0.099 1.00 62.59 215 GLY A C 1
ATOM 1580 O O . GLY A 1 215 ? -4.899 11.998 0.306 1.00 62.59 215 GLY A O 1
ATOM 1581 N N . ASP A 1 216 ? -5.688 9.928 -0.191 1.00 65.25 216 ASP A N 1
ATOM 1582 C CA . ASP A 1 216 ? -7.103 10.265 -0.344 1.00 65.25 216 ASP A CA 1
ATOM 1583 C C . ASP A 1 216 ? -7.821 10.388 1.014 1.00 65.25 216 ASP A C 1
ATOM 1585 O O . ASP A 1 216 ? -7.273 10.075 2.073 1.00 65.25 216 ASP A O 1
ATOM 1589 N N . ALA A 1 217 ? -9.071 10.856 0.985 1.00 58.69 217 ALA A N 1
ATOM 1590 C CA . ALA A 1 217 ? -9.918 10.962 2.169 1.00 58.69 217 ALA A CA 1
ATOM 1591 C C . ALA A 1 217 ? -10.186 9.586 2.806 1.00 58.69 217 ALA A C 1
ATOM 1593 O O . ALA A 1 217 ? -10.693 8.678 2.143 1.00 58.69 217 ALA A O 1
ATOM 1594 N N . SER A 1 218 ? -9.923 9.465 4.110 1.00 78.50 218 SER A N 1
ATOM 1595 C CA . SER A 1 218 ? -10.144 8.227 4.858 1.00 78.50 218 SER A CA 1
ATOM 1596 C C . SER A 1 218 ? -11.608 7.785 4.796 1.00 78.50 218 SER A C 1
ATOM 1598 O O . SER A 1 218 ? -12.539 8.560 5.054 1.00 78.50 218 SER A O 1
ATOM 1600 N N . SER A 1 219 ? -11.824 6.512 4.481 1.00 90.12 219 SER A N 1
ATOM 1601 C CA . SER A 1 219 ? -13.155 5.932 4.332 1.00 90.12 219 SER A CA 1
ATOM 1602 C C . SER A 1 219 ? -13.266 4.592 5.043 1.00 90.12 219 SER A C 1
ATOM 1604 O O . SER A 1 219 ? -12.279 3.968 5.420 1.00 90.12 219 SER A O 1
ATOM 1606 N N . MET A 1 220 ? -14.494 4.160 5.280 1.00 94.69 220 MET A N 1
ATOM 1607 C CA . MET A 1 220 ? -14.769 2.837 5.816 1.00 94.69 220 MET A CA 1
ATOM 1608 C C . MET A 1 220 ? -15.961 2.222 5.107 1.00 94.69 220 MET A C 1
ATOM 1610 O O . MET A 1 220 ? -16.855 2.938 4.639 1.00 94.69 220 MET A O 1
ATOM 1614 N N . TRP A 1 221 ? -15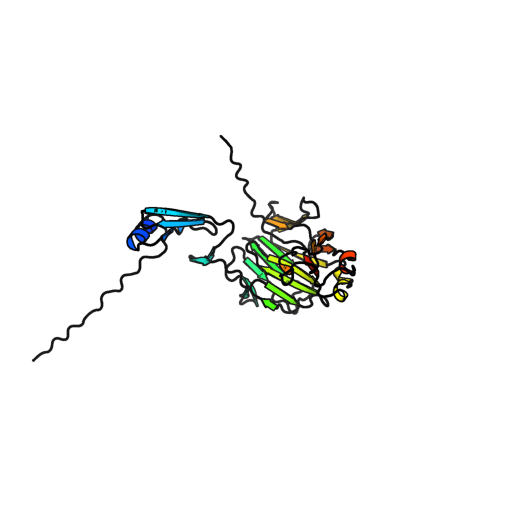.976 0.899 5.032 1.00 97.44 221 TRP A N 1
ATOM 1615 C CA . TRP A 1 221 ? -17.045 0.154 4.386 1.00 97.44 221 TRP A CA 1
ATOM 1616 C C . TRP A 1 221 ? -17.309 -1.184 5.063 1.00 97.44 221 TRP A C 1
ATOM 1618 O O . TRP A 1 221 ? -16.442 -1.755 5.723 1.00 97.44 221 TRP A O 1
ATOM 1628 N N . ASP A 1 222 ? -18.545 -1.653 4.929 1.00 97.75 222 ASP A N 1
ATOM 1629 C CA . ASP A 1 222 ? -18.974 -2.959 5.418 1.00 97.75 222 ASP A CA 1
ATOM 1630 C C . ASP A 1 222 ? -18.833 -4.030 4.323 1.00 97.75 222 ASP A C 1
ATOM 1632 O O . ASP A 1 222 ? -18.448 -3.715 3.204 1.00 97.75 222 ASP A O 1
ATOM 1636 N N . SER A 1 223 ? -19.117 -5.291 4.646 1.00 97.19 223 SER A N 1
ATOM 1637 C CA . SER A 1 223 ? -19.046 -6.419 3.700 1.00 97.19 223 SER A CA 1
ATOM 1638 C C . SER A 1 223 ? -20.437 -6.860 3.222 1.00 97.19 223 SER A C 1
ATOM 1640 O O . SER A 1 223 ? -20.754 -8.050 3.232 1.00 97.19 223 SER A O 1
ATOM 1642 N N . SER A 1 224 ? -21.334 -5.910 2.932 1.00 95.62 224 SER A N 1
ATOM 1643 C CA . SER A 1 224 ? -22.722 -6.218 2.538 1.00 95.62 224 SER A CA 1
ATOM 1644 C C . SER A 1 224 ? -22.910 -6.478 1.037 1.00 95.62 224 SER A C 1
ATOM 1646 O O . SER A 1 224 ? -23.932 -7.049 0.644 1.00 95.62 224 SER A O 1
ATOM 1648 N N . GLY A 1 225 ? -21.953 -6.065 0.203 1.00 92.69 225 GLY A N 1
ATOM 1649 C CA . GLY A 1 225 ? -21.903 -6.303 -1.237 1.00 92.69 225 GLY A CA 1
ATOM 1650 C C . GLY A 1 225 ? -20.921 -7.409 -1.635 1.00 92.69 225 GLY A C 1
ATOM 1651 O O . GLY A 1 225 ? -20.341 -8.075 -0.788 1.00 92.69 225 GLY A O 1
ATOM 1652 N N . GLY A 1 226 ? -20.754 -7.615 -2.947 1.00 85.56 226 GLY A N 1
ATOM 1653 C CA . GLY A 1 226 ? -19.676 -8.439 -3.522 1.00 85.56 226 GLY A CA 1
ATOM 1654 C C . GLY A 1 226 ? -19.432 -9.816 -2.891 1.00 85.56 226 GLY A C 1
ATOM 1655 O O . GLY A 1 226 ? -18.318 -10.087 -2.460 1.00 85.56 226 GLY A O 1
ATOM 1656 N N . ASP A 1 227 ? -20.435 -10.703 -2.848 1.00 84.75 227 ASP A N 1
ATOM 1657 C CA . ASP A 1 227 ? -20.315 -12.049 -2.252 1.00 84.75 227 ASP A CA 1
ATOM 1658 C C . ASP A 1 227 ? -19.005 -12.780 -2.640 1.00 84.75 227 ASP A C 1
ATOM 1660 O O . ASP A 1 227 ? -18.842 -13.264 -3.765 1.00 84.75 227 ASP A O 1
ATOM 1664 N N . GLY A 1 228 ? -18.097 -12.934 -1.669 1.00 78.12 228 GLY A N 1
ATOM 1665 C CA . GLY A 1 228 ? -16.823 -13.644 -1.834 1.00 78.12 228 GLY A CA 1
ATOM 1666 C C . GLY A 1 228 ? -15.674 -12.811 -2.413 1.00 78.12 228 GLY A C 1
ATOM 1667 O O . GLY A 1 228 ? -14.616 -13.379 -2.696 1.00 78.12 228 GLY A O 1
ATOM 1668 N N . GLU A 1 229 ? -15.857 -11.503 -2.586 1.00 86.88 229 GLU A N 1
ATOM 1669 C CA . GLU A 1 229 ? -14.797 -10.567 -2.958 1.00 86.88 229 GLU A CA 1
ATOM 1670 C C . GLU A 1 229 ? -13.899 -10.212 -1.763 1.00 86.88 229 GLU A C 1
ATOM 1672 O O . GLU A 1 229 ? -14.238 -10.409 -0.592 1.00 86.88 229 GLU A O 1
ATOM 1677 N N . ASN A 1 230 ? -12.698 -9.716 -2.067 1.00 86.81 230 ASN A N 1
ATOM 1678 C CA . ASN A 1 230 ? -11.764 -9.252 -1.054 1.00 86.81 230 ASN A CA 1
ATOM 1679 C C . ASN A 1 230 ? -12.007 -7.769 -0.746 1.00 86.81 230 ASN A C 1
ATOM 1681 O O . ASN A 1 230 ? -11.447 -6.894 -1.402 1.00 86.81 230 ASN A O 1
ATOM 1685 N N . HIS A 1 231 ? -12.776 -7.495 0.305 1.00 90.38 231 HIS A N 1
ATOM 1686 C CA . HIS A 1 231 ? -13.075 -6.129 0.736 1.00 90.38 231 HIS A CA 1
ATOM 1687 C C . HIS A 1 231 ? -11.845 -5.355 1.249 1.00 90.38 231 HIS A C 1
ATOM 1689 O O . HIS A 1 231 ? -11.956 -4.160 1.485 1.00 90.38 231 HIS A O 1
ATOM 1695 N N . THR A 1 232 ? -10.673 -5.978 1.453 1.00 90.94 232 THR A N 1
ATOM 1696 C CA . THR A 1 232 ? -9.472 -5.252 1.923 1.00 90.94 232 THR A CA 1
ATOM 1697 C C . THR A 1 232 ? -8.728 -4.513 0.812 1.00 90.94 232 THR A C 1
ATOM 1699 O O . THR A 1 232 ? -7.830 -3.744 1.118 1.00 90.94 232 THR A O 1
ATOM 1702 N N . GLU A 1 233 ? -9.028 -4.792 -0.458 1.00 88.00 233 GLU A N 1
ATOM 1703 C CA . GLU A 1 233 ? -8.437 -4.093 -1.618 1.00 88.00 233 GLU A CA 1
ATOM 1704 C C . GLU A 1 233 ? -9.274 -2.879 -2.051 1.00 88.00 233 GLU A C 1
ATOM 1706 O O . GLU A 1 233 ? -8.935 -2.179 -3.004 1.00 88.00 233 GLU A O 1
ATOM 1711 N N . GLY A 1 234 ? -10.386 -2.648 -1.357 1.00 89.88 234 GLY A N 1
ATOM 1712 C CA . GLY A 1 234 ? -11.352 -1.604 -1.638 1.00 89.88 234 GLY A CA 1
ATOM 1713 C C . GLY A 1 234 ? -12.781 -2.110 -1.447 1.00 89.88 234 GLY A C 1
ATOM 1714 O O . GLY A 1 234 ? -13.013 -3.315 -1.315 1.00 89.88 234 GLY A O 1
ATOM 1715 N N . PRO A 1 235 ? -13.760 -1.196 -1.434 1.00 92.25 235 PRO A N 1
ATOM 1716 C CA . PRO A 1 235 ? -15.155 -1.561 -1.272 1.00 92.25 235 PRO A CA 1
ATOM 1717 C C . PRO A 1 235 ? -15.707 -2.237 -2.529 1.00 92.25 235 PRO A C 1
ATOM 1719 O O . PRO A 1 235 ? -15.561 -1.726 -3.645 1.00 92.25 235 PRO A O 1
ATOM 1722 N N . ALA A 1 236 ? -16.441 -3.322 -2.325 1.00 94.25 236 ALA A N 1
ATOM 1723 C CA . ALA A 1 236 ? -17.176 -4.011 -3.365 1.00 94.25 236 ALA A CA 1
ATOM 1724 C C . ALA A 1 236 ? -18.417 -3.221 -3.816 1.00 94.25 236 ALA A C 1
ATOM 1726 O O . ALA A 1 236 ? -18.869 -2.244 -3.191 1.00 94.25 236 ALA A O 1
ATOM 1727 N N . ASP A 1 237 ? -18.994 -3.664 -4.931 1.00 93.31 237 ASP A N 1
ATOM 1728 C CA . ASP A 1 237 ? -20.290 -3.177 -5.388 1.00 93.31 237 ASP A CA 1
ATOM 1729 C C . ASP A 1 237 ? -21.386 -3.613 -4.405 1.00 93.31 237 ASP A C 1
ATOM 1731 O O . ASP A 1 237 ? -21.635 -4.802 -4.195 1.00 93.31 237 ASP A O 1
ATOM 1735 N N . GLY A 1 238 ? -22.078 -2.627 -3.831 1.00 93.88 238 GLY A N 1
ATOM 1736 C CA . GLY A 1 238 ? -23.149 -2.838 -2.855 1.00 93.88 238 GLY A CA 1
ATOM 1737 C C . GLY A 1 238 ? -22.744 -2.609 -1.401 1.00 93.88 238 GLY A C 1
ATOM 1738 O O . GLY A 1 238 ? -23.643 -2.428 -0.585 1.00 93.88 238 GLY A O 1
ATOM 1739 N N . ASP A 1 239 ? -21.444 -2.519 -1.100 1.00 97.06 239 ASP A N 1
ATOM 1740 C CA . ASP A 1 239 ? -20.971 -2.203 0.251 1.00 97.06 239 ASP A CA 1
ATOM 1741 C C . ASP A 1 239 ? -21.494 -0.836 0.704 1.00 97.06 239 ASP A C 1
ATOM 1743 O O . ASP A 1 239 ? -21.455 0.161 -0.037 1.00 97.06 239 ASP A O 1
ATOM 1747 N N . ARG A 1 240 ? -21.951 -0.771 1.955 1.00 97.50 240 ARG A N 1
ATOM 1748 C CA . ARG A 1 240 ? -22.252 0.495 2.620 1.00 97.50 240 ARG A CA 1
ATOM 1749 C C . ARG A 1 240 ? -20.933 1.187 2.924 1.00 97.50 240 ARG A C 1
ATOM 1751 O O . ARG A 1 240 ? -19.975 0.542 3.333 1.00 97.50 240 ARG A O 1
ATOM 1758 N N . ARG A 1 241 ? -20.884 2.509 2.750 1.00 95.38 241 ARG A N 1
ATOM 1759 C CA . ARG A 1 241 ? -19.662 3.306 2.926 1.00 95.38 241 ARG A CA 1
ATOM 1760 C C . ARG A 1 241 ? -19.936 4.531 3.784 1.00 95.38 241 ARG A C 1
ATOM 1762 O O . ARG A 1 241 ? -21.008 5.129 3.672 1.00 95.38 241 ARG A O 1
ATOM 1769 N N . ALA A 1 242 ? -18.949 4.932 4.571 1.00 93.25 242 ALA A N 1
ATOM 1770 C CA . ALA A 1 242 ? -18.939 6.187 5.308 1.00 93.25 242 ALA A CA 1
ATOM 1771 C C . ALA A 1 242 ? -17.580 6.879 5.152 1.00 93.25 242 ALA A C 1
ATOM 1773 O O . ALA A 1 242 ? -16.545 6.229 5.009 1.00 93.25 242 ALA A O 1
ATOM 1774 N N . GLN A 1 243 ? -17.594 8.211 5.163 1.00 88.62 243 GLN A N 1
ATOM 1775 C CA . GLN A 1 243 ? -16.367 8.998 5.280 1.00 88.62 243 GLN A CA 1
ATOM 1776 C C . GLN A 1 243 ? -16.002 9.129 6.754 1.00 88.62 243 GLN A C 1
ATOM 1778 O O . GLN A 1 243 ? -16.876 9.362 7.588 1.00 88.62 243 GLN A O 1
ATOM 1783 N N . MET A 1 244 ? -14.716 9.005 7.058 1.00 88.31 244 MET A N 1
ATOM 1784 C CA . MET A 1 244 ? -14.201 9.163 8.413 1.00 88.31 244 MET A CA 1
ATOM 1785 C C . MET A 1 244 ? -13.618 10.560 8.600 1.00 88.31 244 MET A C 1
ATOM 1787 O O . MET A 1 244 ? -13.214 11.223 7.644 1.00 88.31 244 MET A O 1
ATOM 1791 N N . GLY A 1 245 ? -13.560 11.017 9.849 1.00 81.75 245 GLY A N 1
ATOM 1792 C CA . GLY A 1 245 ? -12.793 12.217 10.175 1.00 81.75 245 GLY A CA 1
ATOM 1793 C C . GLY A 1 245 ? -11.293 11.922 10.180 1.00 81.75 245 GLY A C 1
ATOM 1794 O O . GLY A 1 245 ? -10.882 10.826 10.558 1.00 81.75 245 GLY A O 1
ATOM 1795 N N . VAL A 1 246 ? -10.480 12.913 9.817 1.00 81.00 246 VAL A N 1
ATOM 1796 C CA . VAL A 1 246 ? -9.013 12.834 9.863 1.00 81.00 246 VAL A CA 1
ATOM 1797 C C . VAL A 1 246 ? -8.464 14.034 10.612 1.00 81.00 246 VAL A C 1
ATOM 1799 O O . VAL A 1 246 ? -8.918 15.163 10.425 1.00 81.00 246 VAL A O 1
ATOM 1802 N N . GLU A 1 247 ? -7.474 13.790 11.460 1.00 81.94 247 GLU A N 1
ATOM 1803 C CA . GLU A 1 247 ? -6.716 14.829 12.139 1.00 81.94 247 GLU A CA 1
ATOM 1804 C C . GLU A 1 247 ? -5.216 14.606 11.944 1.00 81.94 247 GLU A C 1
ATOM 1806 O O . GLU A 1 247 ? -4.665 13.579 12.350 1.00 81.94 247 GLU A O 1
ATOM 1811 N N . VAL A 1 248 ? -4.547 15.598 11.355 1.00 78.56 248 VAL A N 1
ATOM 1812 C CA . VAL A 1 248 ? -3.099 15.583 11.137 1.00 78.56 248 VAL A CA 1
ATOM 1813 C C . VAL A 1 248 ? -2.397 16.291 12.295 1.00 78.56 248 VAL A C 1
ATOM 1815 O O . VAL A 1 248 ? -2.593 17.480 12.556 1.00 78.56 248 VAL A O 1
ATOM 1818 N N . GLY A 1 249 ? -1.583 15.530 13.020 1.00 78.12 249 GLY A N 1
ATOM 1819 C CA . GLY A 1 249 ? -0.681 16.004 14.062 1.00 78.12 249 GLY A CA 1
ATOM 1820 C C . GLY A 1 249 ? 0.731 16.271 13.534 1.00 78.12 249 GLY A C 1
ATOM 1821 O O . GLY A 1 249 ? 1.010 16.179 12.343 1.00 78.12 249 GLY A O 1
ATOM 1822 N N . ALA A 1 250 ? 1.655 16.604 14.439 1.00 79.00 250 ALA A N 1
ATOM 1823 C CA . ALA A 1 250 ? 3.053 16.854 14.069 1.00 79.00 250 ALA A CA 1
ATOM 1824 C C . ALA A 1 250 ? 3.792 15.579 13.619 1.00 79.00 250 ALA A C 1
ATOM 1826 O O . ALA A 1 250 ? 4.664 15.647 12.756 1.00 79.00 250 ALA A O 1
ATOM 1827 N N . ASP A 1 251 ? 3.458 14.450 14.238 1.00 82.44 251 ASP A N 1
ATOM 1828 C CA . ASP A 1 251 ? 4.077 13.134 14.062 1.00 82.44 251 ASP A CA 1
ATOM 1829 C C . ASP A 1 251 ? 3.032 12.002 14.027 1.00 82.44 251 ASP A C 1
ATOM 1831 O O . ASP A 1 251 ? 3.351 10.831 14.241 1.00 82.44 251 ASP A O 1
ATOM 1835 N N . THR A 1 252 ? 1.762 12.348 13.811 1.00 85.12 252 THR A N 1
ATOM 1836 C CA . THR A 1 252 ? 0.639 11.409 13.840 1.00 85.12 252 THR A CA 1
ATOM 1837 C C . THR A 1 252 ? -0.415 11.770 12.802 1.00 85.12 252 THR A C 1
ATOM 1839 O O . THR A 1 252 ? -0.674 12.944 12.552 1.00 85.12 252 THR A O 1
ATOM 1842 N N . VAL A 1 253 ? -1.063 10.754 12.240 1.00 84.69 253 VAL A N 1
ATOM 1843 C CA . VAL A 1 253 ? -2.323 10.868 11.498 1.00 84.69 253 VAL A CA 1
ATOM 1844 C C . VAL A 1 253 ? -3.361 10.098 12.298 1.00 84.69 253 VAL A C 1
ATOM 1846 O O . VAL A 1 253 ? -3.178 8.916 12.587 1.00 84.69 253 VAL A O 1
ATOM 1849 N N . THR A 1 254 ? -4.422 10.774 12.725 1.00 87.19 254 THR A N 1
ATOM 1850 C CA . THR A 1 254 ? -5.506 10.150 13.487 1.00 87.19 254 THR A CA 1
ATOM 1851 C C . THR A 1 254 ? -6.747 10.043 12.627 1.00 87.19 254 THR A C 1
ATOM 1853 O O . THR A 1 254 ? -7.218 11.056 12.118 1.00 87.19 254 THR A O 1
ATOM 1856 N N . VAL A 1 255 ? -7.312 8.844 12.529 1.00 89.75 255 VAL A N 1
ATOM 1857 C CA . VAL A 1 255 ? -8.627 8.632 11.919 1.00 89.75 255 VAL A CA 1
ATOM 1858 C C . VAL A 1 255 ? -9.708 8.505 12.984 1.00 89.75 255 VAL A C 1
ATOM 1860 O O . VAL A 1 255 ? -9.467 8.008 14.092 1.00 89.75 255 VAL A O 1
ATOM 1863 N N . LEU A 1 256 ? -10.901 8.973 12.628 1.00 91.62 256 LEU A N 1
ATOM 1864 C CA . LEU A 1 256 ? -12.113 8.989 13.441 1.00 91.62 256 LEU A CA 1
ATOM 1865 C C . LEU A 1 256 ? -13.189 8.143 12.739 1.00 91.62 256 LEU A C 1
ATOM 1867 O O . LEU A 1 256 ? -13.991 8.697 11.978 1.00 91.62 256 LEU A O 1
ATOM 1871 N N . PRO A 1 257 ? -13.187 6.812 12.942 1.00 94.25 257 PRO A N 1
ATOM 1872 C CA . PRO A 1 257 ? -14.218 5.930 12.414 1.00 94.25 257 PRO A CA 1
ATOM 1873 C C . PRO A 1 257 ? -15.627 6.364 12.813 1.00 94.25 257 PRO A C 1
ATOM 1875 O O . PRO A 1 257 ? -15.871 6.759 13.958 1.00 94.25 257 PRO A O 1
ATOM 1878 N N . ASP A 1 258 ? -16.561 6.253 11.870 1.00 95.94 258 ASP A N 1
ATOM 1879 C CA . ASP A 1 258 ? -17.968 6.576 12.085 1.00 95.94 258 ASP A CA 1
ATOM 1880 C C . ASP A 1 258 ? -18.598 5.549 13.040 1.00 95.94 258 ASP A C 1
ATOM 1882 O O . ASP A 1 258 ? -18.856 4.393 12.696 1.00 95.94 258 ASP A O 1
ATOM 1886 N N . GLN A 1 259 ? -18.827 5.979 14.281 1.00 96.75 259 GLN A N 1
ATOM 1887 C CA . GLN A 1 259 ? -19.374 5.120 15.329 1.00 96.75 259 GLN A CA 1
ATOM 1888 C C . GLN A 1 259 ? -20.850 4.781 15.098 1.00 96.75 259 GLN A C 1
ATOM 1890 O O . GLN A 1 259 ? -21.304 3.725 15.537 1.00 96.75 259 GLN A O 1
ATOM 1895 N N . GLU A 1 260 ? -21.606 5.648 14.415 1.00 97.00 260 GLU A N 1
ATOM 1896 C CA . GLU A 1 260 ? -22.994 5.350 14.059 1.00 97.00 260 GLU A CA 1
ATOM 1897 C C . GLU A 1 260 ? -23.023 4.239 13.010 1.00 97.00 260 GLU A C 1
ATOM 1899 O O . GLU A 1 260 ? -23.792 3.294 13.161 1.00 97.00 260 GLU A O 1
ATOM 1904 N N . PHE A 1 261 ? -22.117 4.281 12.028 1.00 97.94 261 PHE A N 1
ATOM 1905 C CA . PHE A 1 261 ? -21.931 3.212 11.048 1.00 97.94 261 PHE A CA 1
ATOM 1906 C C . PHE A 1 261 ? -21.533 1.883 11.707 1.00 97.94 261 PHE A C 1
ATOM 1908 O O . PHE A 1 261 ? -22.125 0.848 11.405 1.00 97.94 261 PHE A O 1
ATOM 1915 N N . LEU A 1 262 ? -20.562 1.883 12.630 1.00 97.88 262 LEU A N 1
ATOM 1916 C CA . LEU A 1 262 ? -20.138 0.658 13.329 1.00 97.88 262 LEU A CA 1
ATOM 1917 C C . LEU A 1 262 ? -21.255 0.059 14.202 1.00 97.88 262 LEU A C 1
ATOM 1919 O O . LEU A 1 262 ? -21.352 -1.166 14.321 1.00 97.88 262 LEU A O 1
ATOM 1923 N N . ALA A 1 263 ? -22.091 0.900 14.813 1.00 97.31 263 ALA A N 1
ATOM 1924 C CA . ALA A 1 263 ? -23.176 0.474 15.695 1.00 97.31 263 ALA A CA 1
ATOM 1925 C C . ALA A 1 263 ? -24.496 0.160 14.965 1.00 97.31 263 ALA A C 1
ATOM 1927 O O . ALA A 1 263 ? -25.426 -0.363 15.589 1.00 97.31 263 ALA A O 1
ATOM 1928 N N . ASP A 1 264 ? -24.603 0.495 13.679 1.00 98.12 264 ASP A N 1
ATOM 1929 C CA . ASP A 1 264 ? -25.813 0.306 12.888 1.00 98.12 264 ASP A CA 1
ATOM 1930 C C . ASP A 1 264 ? -26.141 -1.200 12.742 1.00 98.12 264 ASP A C 1
ATOM 1932 O O . ASP A 1 264 ? -25.278 -1.999 12.367 1.00 98.12 264 ASP A O 1
ATOM 1936 N N . PRO A 1 265 ? -27.380 -1.630 13.057 1.00 96.94 265 PRO A N 1
ATOM 1937 C CA . PRO A 1 265 ? -27.768 -3.041 13.012 1.00 96.94 265 PRO A CA 1
ATOM 1938 C C . PRO A 1 265 ? -27.768 -3.647 11.601 1.00 96.94 265 PRO A C 1
ATOM 1940 O O . PRO A 1 265 ? -27.746 -4.872 11.481 1.00 96.94 265 PRO A O 1
ATOM 1943 N N . ASP A 1 266 ? -27.801 -2.817 10.560 1.00 97.00 266 ASP A N 1
ATOM 1944 C CA . ASP A 1 266 ? -27.737 -3.230 9.161 1.00 97.00 266 ASP A CA 1
ATOM 1945 C C . ASP A 1 266 ? -26.276 -3.299 8.652 1.00 97.00 266 ASP A C 1
ATOM 1947 O O . ASP A 1 266 ? -26.054 -3.539 7.465 1.00 97.00 266 ASP A O 1
ATOM 1951 N N . THR A 1 267 ? -25.265 -3.027 9.491 1.00 98.19 267 THR A N 1
ATOM 1952 C CA . THR A 1 267 ? -23.841 -3.101 9.109 1.00 98.19 267 THR A CA 1
ATOM 1953 C C . THR A 1 267 ? -23.362 -4.547 9.088 1.00 98.19 267 THR A C 1
ATOM 1955 O O . THR A 1 267 ? -23.439 -5.271 10.087 1.00 98.19 267 THR A O 1
ATOM 1958 N N . THR A 1 268 ? -22.823 -4.972 7.946 1.00 97.81 268 THR A N 1
ATOM 1959 C CA . THR A 1 268 ? -22.332 -6.339 7.745 1.00 97.81 268 THR A CA 1
ATOM 1960 C C . THR A 1 268 ? -20.834 -6.425 8.004 1.00 97.81 268 THR A C 1
ATOM 1962 O O . THR A 1 268 ? -20.030 -5.835 7.296 1.00 97.81 268 THR A O 1
ATOM 1965 N N . TYR A 1 269 ? -20.440 -7.195 9.015 1.00 97.25 269 TYR A N 1
ATOM 1966 C CA . TYR A 1 269 ? -19.032 -7.380 9.360 1.00 97.25 269 TYR A CA 1
ATOM 1967 C C . TYR A 1 269 ? -18.376 -8.513 8.543 1.00 97.25 269 TYR A C 1
ATOM 1969 O O . TYR A 1 269 ? -19.047 -9.512 8.268 1.00 97.25 269 TYR A O 1
ATOM 1977 N N . PRO A 1 270 ? -17.069 -8.422 8.226 1.00 98.06 270 PRO A N 1
ATOM 1978 C CA . PRO A 1 270 ? -16.116 -7.422 8.714 1.00 98.06 270 PRO A CA 1
ATOM 1979 C C . PRO A 1 270 ? -16.326 -6.017 8.131 1.00 98.06 270 PRO A C 1
ATOM 1981 O O . PRO A 1 270 ? -16.833 -5.855 7.027 1.00 98.06 270 PRO A O 1
ATOM 1984 N N . VAL A 1 271 ? -15.936 -5.003 8.901 1.00 98.44 271 VAL A N 1
ATOM 1985 C CA . VAL A 1 271 ? -15.852 -3.613 8.436 1.00 98.44 271 VAL A CA 1
ATOM 1986 C C . VAL A 1 271 ? -14.388 -3.289 8.197 1.00 98.44 271 VAL A C 1
ATOM 1988 O O . VAL A 1 271 ? -13.541 -3.581 9.046 1.00 98.44 271 VAL A O 1
ATOM 1991 N N . VAL A 1 272 ? -14.095 -2.685 7.053 1.00 97.69 272 VAL A N 1
ATOM 1992 C CA . VAL A 1 272 ? -12.760 -2.215 6.698 1.00 97.69 272 VAL A CA 1
ATOM 1993 C C . VAL A 1 272 ? -12.686 -0.720 6.972 1.00 97.69 272 VAL A C 1
ATOM 1995 O O . VAL A 1 272 ? -13.551 0.046 6.552 1.00 97.69 272 VAL A O 1
ATOM 1998 N N . ILE A 1 273 ? -11.668 -0.324 7.727 1.00 95.50 273 ILE A N 1
ATOM 1999 C CA . ILE A 1 273 ? -11.303 1.060 8.018 1.00 95.50 273 ILE A CA 1
ATOM 2000 C C . ILE A 1 273 ? -10.037 1.341 7.219 1.00 95.50 273 ILE A C 1
ATOM 2002 O O . ILE A 1 273 ? -8.989 0.750 7.488 1.00 95.50 273 ILE A O 1
ATOM 2006 N N . ASP A 1 274 ? -10.145 2.250 6.265 1.00 91.00 274 ASP A N 1
ATOM 2007 C CA . ASP A 1 274 ? -9.062 2.669 5.391 1.00 91.00 274 ASP A CA 1
ATOM 2008 C C . ASP A 1 274 ? -8.680 4.119 5.729 1.00 91.00 274 ASP A C 1
ATOM 2010 O O . ASP A 1 274 ? -9.460 5.053 5.489 1.00 91.00 274 ASP A O 1
ATOM 2014 N N . PRO A 1 275 ? -7.507 4.339 6.346 1.00 79.75 275 PRO A N 1
ATOM 2015 C CA . PRO A 1 275 ? -7.024 5.676 6.643 1.00 79.75 275 PRO A CA 1
ATOM 2016 C C . PRO A 1 275 ? -6.607 6.473 5.395 1.00 79.75 275 PRO A C 1
ATOM 2018 O O . PRO A 1 275 ? -6.339 7.667 5.535 1.00 79.75 275 PRO A O 1
ATOM 2021 N N . GLY A 1 276 ? -6.644 5.878 4.202 1.00 72.69 276 GLY A N 1
ATOM 2022 C CA . GLY A 1 276 ? -6.249 6.462 2.927 1.00 72.69 276 GLY A CA 1
ATOM 2023 C C . GLY A 1 276 ? -4.835 6.034 2.532 1.00 72.69 276 GLY A C 1
ATOM 2024 O O . GLY A 1 276 ? -3.929 6.004 3.361 1.00 72.69 276 GLY A O 1
ATOM 2025 N N . ASP A 1 277 ? -4.636 5.750 1.245 1.00 64.81 277 ASP A N 1
ATOM 2026 C CA . ASP A 1 277 ? -3.359 5.257 0.724 1.00 64.81 277 ASP A CA 1
ATOM 2027 C C . ASP A 1 277 ? -2.279 6.346 0.675 1.00 64.81 277 ASP A C 1
ATOM 2029 O O . ASP A 1 277 ? -2.467 7.396 0.061 1.00 64.81 277 ASP A O 1
ATOM 2033 N N . LEU A 1 278 ? -1.079 6.077 1.197 1.00 61.19 278 LEU A N 1
ATOM 2034 C CA . LEU A 1 278 ? 0.104 6.885 0.881 1.00 61.19 278 LEU A CA 1
ATOM 2035 C C . LEU A 1 278 ? 0.657 6.485 -0.493 1.00 61.19 278 LEU A C 1
ATOM 2037 O O . LEU A 1 278 ? 1.526 5.622 -0.625 1.00 61.19 278 LEU A O 1
ATOM 2041 N N . THR A 1 279 ? 0.186 7.158 -1.539 1.00 58.22 279 THR A N 1
ATOM 2042 C CA . THR A 1 279 ? 0.643 6.915 -2.913 1.00 58.22 279 THR A CA 1
ATOM 2043 C C . THR A 1 279 ? 1.765 7.862 -3.314 1.00 58.22 279 THR A C 1
ATOM 2045 O O . THR A 1 279 ? 1.773 9.040 -2.954 1.00 58.22 279 THR A O 1
ATOM 2048 N N . LEU A 1 280 ? 2.742 7.358 -4.072 1.00 53.25 280 LEU A N 1
ATOM 2049 C CA . LEU A 1 280 ? 3.780 8.205 -4.653 1.00 53.25 280 LEU A CA 1
ATOM 2050 C C . LEU A 1 280 ? 3.165 9.230 -5.617 1.00 53.25 280 LEU A C 1
ATOM 2052 O O . LEU A 1 280 ? 2.515 8.844 -6.591 1.00 53.25 280 LEU A O 1
ATOM 2056 N N . ASP A 1 281 ? 3.452 10.520 -5.417 1.00 53.50 281 ASP A N 1
ATOM 2057 C CA . ASP A 1 281 ? 3.104 11.544 -6.402 1.00 53.50 281 ASP A CA 1
ATOM 2058 C C . ASP A 1 281 ? 4.094 11.439 -7.570 1.00 53.50 281 ASP A C 1
ATOM 2060 O O . ASP A 1 281 ? 5.201 11.994 -7.570 1.00 53.50 281 ASP A O 1
ATOM 2064 N N . VAL A 1 282 ? 3.711 10.661 -8.582 1.00 43.06 282 VAL A N 1
ATOM 2065 C CA . VAL A 1 282 ? 4.380 10.612 -9.882 1.00 43.06 282 VAL A CA 1
ATOM 2066 C C . VAL A 1 282 ? 4.024 11.871 -10.657 1.00 43.06 282 VAL A C 1
ATOM 2068 O O . VAL A 1 282 ? 3.349 11.774 -11.675 1.00 43.06 282 VAL A O 1
ATOM 2071 N N . GLY A 1 283 ? 4.455 13.041 -10.160 1.00 35.25 283 GLY A N 1
ATOM 2072 C CA . GLY A 1 283 ? 4.106 14.364 -10.672 1.00 35.25 283 GLY A CA 1
ATOM 2073 C C . GLY A 1 283 ? 3.846 14.326 -12.168 1.00 35.25 283 GLY A C 1
ATOM 2074 O O . GLY A 1 283 ? 4.785 14.296 -12.969 1.00 35.25 283 GLY A O 1
ATOM 2075 N N . HIS A 1 284 ? 2.564 14.226 -12.538 1.00 35.94 284 HIS A N 1
ATOM 2076 C CA . HIS A 1 284 ? 2.204 14.045 -13.928 1.00 35.94 284 HIS A CA 1
ATOM 2077 C C . HIS A 1 284 ? 2.611 15.340 -14.606 1.00 35.94 284 HIS A C 1
ATOM 2079 O O . HIS A 1 284 ? 1.954 16.376 -14.470 1.00 35.94 284 HIS A O 1
ATOM 2085 N N . GLY A 1 285 ? 3.733 15.295 -15.321 1.00 29.11 285 GLY A N 1
ATOM 2086 C CA . GLY A 1 285 ? 4.070 16.288 -16.311 1.00 29.11 285 GLY A CA 1
ATOM 2087 C C . GLY A 1 285 ? 2.912 16.291 -17.286 1.00 29.11 285 GLY A C 1
ATOM 2088 O O . GLY A 1 285 ? 2.864 15.473 -18.200 1.00 29.11 285 GLY A O 1
ATOM 2089 N N . VAL A 1 286 ? 1.942 17.176 -17.055 1.00 27.12 286 VAL A N 1
ATOM 2090 C CA . VAL A 1 286 ? 0.883 17.462 -18.005 1.00 27.12 286 VAL A CA 1
ATOM 2091 C C . VAL A 1 286 ? 1.623 17.965 -19.227 1.00 27.12 286 VAL A C 1
ATOM 2093 O O . VAL A 1 286 ? 2.027 19.130 -19.297 1.00 27.12 286 VAL A O 1
ATOM 2096 N N . MET A 1 287 ? 1.871 17.061 -20.172 1.00 25.83 287 MET A N 1
ATOM 2097 C CA . MET A 1 287 ? 2.353 17.400 -21.490 1.00 25.83 287 MET A CA 1
ATOM 2098 C C . MET A 1 287 ? 1.228 18.221 -22.100 1.00 25.83 287 MET A C 1
ATOM 2100 O O . MET A 1 287 ? 0.278 17.702 -22.682 1.00 25.83 287 MET A O 1
ATOM 2104 N N . ARG A 1 288 ? 1.287 19.538 -21.884 1.00 28.02 288 ARG A N 1
ATOM 2105 C CA . ARG A 1 288 ? 0.453 20.478 -22.609 1.00 28.02 288 ARG A CA 1
ATOM 2106 C C . ARG A 1 288 ? 0.879 20.339 -24.055 1.00 28.02 288 ARG A C 1
ATOM 2108 O O . ARG A 1 288 ? 1.879 20.926 -24.467 1.00 28.02 288 ARG A O 1
ATOM 2115 N N . LEU A 1 289 ? 0.123 19.544 -24.804 1.00 28.31 289 LEU A N 1
ATOM 2116 C CA . LEU A 1 289 ? 0.092 19.618 -26.249 1.00 28.31 289 LEU A CA 1
ATOM 2117 C C . LEU A 1 289 ? -0.218 21.076 -26.579 1.00 28.31 289 LEU A C 1
ATOM 2119 O O . LEU A 1 289 ? -1.353 21.538 -26.473 1.00 28.31 289 LEU A O 1
ATOM 2123 N N . ARG A 1 290 ? 0.831 21.834 -26.902 1.00 31.91 290 ARG A N 1
ATOM 2124 C CA . ARG A 1 290 ? 0.675 23.092 -27.612 1.00 31.91 290 ARG A CA 1
ATOM 2125 C C . ARG A 1 290 ? 0.180 22.693 -28.993 1.00 31.91 290 ARG A C 1
ATOM 2127 O O . ARG A 1 290 ? 0.960 22.236 -29.821 1.00 31.91 290 ARG A O 1
ATOM 2134 N N . SER A 1 291 ? -1.127 22.788 -29.199 1.00 32.59 291 SER A N 1
ATOM 2135 C CA . SER A 1 291 ? -1.691 22.838 -30.541 1.00 32.59 291 SER A CA 1
ATOM 2136 C C . SER A 1 291 ? -1.036 24.002 -31.287 1.00 32.59 291 SER A C 1
ATOM 2138 O O . SER A 1 291 ? -0.907 25.091 -30.719 1.00 32.59 291 SER A O 1
ATOM 2140 N N . ALA A 1 292 ? -0.565 23.699 -32.497 1.00 40.84 292 ALA A N 1
ATOM 2141 C CA . ALA A 1 292 ? 0.097 24.610 -33.427 1.00 40.84 292 ALA A CA 1
ATOM 2142 C C . ALA A 1 292 ? -0.727 25.869 -33.734 1.00 40.84 292 ALA A C 1
ATOM 2144 O O . ALA A 1 292 ? -1.977 25.782 -33.702 1.00 40.84 292 ALA A O 1
#